Protein AF-X1T3P1-F1 (afdb_monomer)

Secondary structure (DSSP, 8-state):
-PPP---EEEEEEBTT----HHHHHHHHHHHHTT-EEEE--SSB-HHHHHHHHHHTT-SEEEEE--SS-HHHHHHHHHHHHHHTT-TTSEEEEESS--GGGHHHHHHHT--EEE-TT---S--HHHHHHHHHHHTT-SEEEEEE-SGGGHHHHHHHHHHHSSSS-EEEEEEEE-TT--HHHHHHSSEEEEHHHHHHHHHHHHHHHS--

Mean predicted aligned error: 12.63 Å

Structure (mmCIF, N/CA/C/O backbone):
data_AF-X1T3P1-F1
#
_entry.id   AF-X1T3P1-F1
#
loop_
_atom_site.group_PDB
_atom_site.id
_atom_site.type_symbol
_atom_site.label_atom_id
_atom_site.label_alt_id
_atom_site.label_comp_id
_atom_site.label_asym_id
_atom_site.label_entity_id
_atom_site.label_seq_id
_atom_site.pdbx_PDB_ins_code
_atom_site.Cartn_x
_atom_site.Cartn_y
_atom_site.Cartn_z
_atom_site.occupancy
_atom_site.B_iso_or_equiv
_atom_site.auth_seq_id
_atom_site.auth_comp_id
_atom_site.auth_asym_id
_atom_site.auth_atom_id
_atom_site.pdbx_PDB_model_num
ATOM 1 N N . MET A 1 1 ? -34.695 -13.218 -0.234 1.00 42.50 1 MET A N 1
ATOM 2 C CA . MET A 1 1 ? -33.263 -13.156 0.121 1.00 42.50 1 MET A CA 1
ATOM 3 C C . MET A 1 1 ? -32.982 -11.726 0.531 1.00 42.50 1 MET A C 1
ATOM 5 O O . MET A 1 1 ? -33.259 -10.837 -0.264 1.00 42.50 1 MET A O 1
ATOM 9 N N . SER A 1 2 ? -32.572 -11.484 1.775 1.00 45.50 2 SER A N 1
ATOM 10 C CA . SER A 1 2 ? -32.040 -10.174 2.166 1.00 45.50 2 SER A CA 1
ATOM 11 C C . SER A 1 2 ? -30.789 -9.893 1.327 1.00 45.50 2 SER A C 1
ATOM 13 O O . SER A 1 2 ? -30.040 -10.843 1.084 1.00 45.50 2 SER A O 1
ATOM 15 N N . PRO A 1 3 ? -30.562 -8.659 0.849 1.00 53.03 3 PRO A N 1
ATOM 16 C CA . PRO A 1 3 ? -29.314 -8.329 0.173 1.00 53.03 3 PRO A CA 1
ATOM 17 C C . PRO A 1 3 ? -28.143 -8.686 1.097 1.00 53.03 3 PRO A C 1
ATOM 19 O O . PRO A 1 3 ? -28.172 -8.382 2.289 1.00 53.03 3 PRO A O 1
ATOM 22 N N . GLU A 1 4 ? -27.165 -9.410 0.562 1.00 68.62 4 GLU A N 1
ATOM 23 C CA . GLU A 1 4 ? -25.935 -9.770 1.266 1.00 68.62 4 GLU A CA 1
ATOM 24 C C . GLU A 1 4 ? -25.253 -8.469 1.723 1.00 68.62 4 GLU A C 1
ATOM 26 O O . GLU A 1 4 ? -24.993 -7.595 0.891 1.00 68.62 4 GLU A O 1
ATOM 31 N N . LYS A 1 5 ? -25.039 -8.284 3.038 1.00 76.19 5 LYS A N 1
ATOM 32 C CA . LYS A 1 5 ? -24.384 -7.074 3.565 1.00 76.19 5 LYS A CA 1
ATOM 33 C C . LYS A 1 5 ? -22.958 -7.044 3.013 1.00 76.19 5 LYS A C 1
ATOM 35 O O . LYS A 1 5 ? -22.133 -7.870 3.397 1.00 76.19 5 LYS A O 1
ATOM 40 N N . ARG A 1 6 ? -22.676 -6.107 2.108 1.00 84.81 6 ARG A N 1
ATOM 41 C CA . ARG A 1 6 ? -21.314 -5.851 1.632 1.00 84.81 6 ARG A CA 1
ATOM 42 C C . ARG A 1 6 ? -20.536 -5.167 2.743 1.00 84.81 6 ARG A C 1
ATOM 44 O O . ARG A 1 6 ? -21.049 -4.242 3.367 1.00 84.81 6 ARG A O 1
ATOM 51 N N . LEU A 1 7 ? -19.318 -5.640 2.986 1.00 91.38 7 LEU A N 1
ATOM 52 C CA . LEU A 1 7 ? -18.424 -5.007 3.946 1.00 91.38 7 LEU A CA 1
ATOM 53 C C . LEU A 1 7 ? -18.042 -3.614 3.443 1.00 91.38 7 LEU A C 1
ATOM 55 O O . LEU A 1 7 ? -17.703 -3.445 2.264 1.00 91.38 7 LEU A O 1
ATOM 59 N N . ARG A 1 8 ? -18.083 -2.632 4.341 1.00 96.06 8 ARG A N 1
ATOM 60 C CA . ARG A 1 8 ? -17.745 -1.243 4.048 1.00 96.06 8 ARG A CA 1
ATOM 61 C C . ARG A 1 8 ? -16.406 -0.873 4.671 1.00 96.06 8 ARG A C 1
ATOM 63 O O . ARG A 1 8 ? -16.166 -1.089 5.857 1.00 96.06 8 ARG A O 1
ATOM 70 N N . VAL A 1 9 ? -15.527 -0.320 3.846 1.00 96.62 9 VAL A N 1
ATOM 71 C CA . VAL A 1 9 ? -14.136 -0.022 4.181 1.00 96.62 9 VAL A CA 1
ATOM 72 C C . VAL A 1 9 ? -13.873 1.462 3.990 1.00 96.62 9 VAL A C 1
ATOM 74 O O . VAL A 1 9 ? -14.067 2.001 2.901 1.00 96.62 9 VAL A O 1
ATOM 77 N N . LEU A 1 10 ? -13.367 2.119 5.028 1.00 98.19 10 LEU A N 1
ATOM 78 C CA . LEU A 1 10 ? -12.866 3.483 4.950 1.00 98.19 10 LEU A CA 1
ATOM 79 C C . LEU A 1 10 ? -11.345 3.472 4.836 1.00 98.19 10 LEU A C 1
ATOM 81 O O . LEU A 1 10 ? -10.665 2.938 5.705 1.00 98.19 10 LEU A O 1
ATOM 85 N N . ILE A 1 11 ? -10.794 4.096 3.799 1.00 97.25 11 ILE A N 1
ATOM 86 C CA . ILE A 1 11 ? -9.351 4.301 3.650 1.00 97.25 11 ILE A CA 1
ATOM 87 C C . ILE A 1 11 ? -9.047 5.781 3.858 1.00 97.25 11 ILE A C 1
ATOM 89 O O . ILE A 1 11 ? -9.525 6.631 3.101 1.00 97.25 11 ILE A O 1
ATOM 93 N N . ALA A 1 12 ? -8.232 6.081 4.868 1.00 95.44 12 ALA A N 1
ATOM 94 C CA . ALA A 1 12 ? -7.884 7.439 5.249 1.00 95.44 12 ALA A CA 1
ATOM 95 C C . ALA A 1 12 ? -6.387 7.686 5.290 1.00 95.44 12 ALA A C 1
ATOM 97 O O . ALA A 1 12 ? -5.589 6.828 5.676 1.00 95.44 12 ALA A O 1
ATOM 98 N N . LYS A 1 13 ? -6.022 8.920 4.951 1.00 92.44 13 LYS A N 1
ATOM 99 C CA . LYS A 1 13 ? -4.659 9.407 5.066 1.00 92.44 13 LYS A CA 1
ATOM 100 C C . LYS A 1 13 ? -4.591 10.584 6.031 1.00 92.44 13 LYS A C 1
ATOM 102 O O . LYS A 1 13 ? -5.227 11.616 5.817 1.00 92.44 13 LYS A O 1
ATOM 107 N N . LEU A 1 14 ? -3.856 10.375 7.119 1.00 91.56 14 LEU A N 1
ATOM 108 C CA . LEU A 1 14 ? -3.881 11.248 8.288 1.00 91.56 14 LEU A CA 1
ATOM 109 C C . LEU A 1 14 ? -2.780 12.313 8.241 1.00 91.56 14 LEU A C 1
ATOM 111 O O . LEU A 1 14 ? -1.662 12.062 7.789 1.00 91.56 14 LEU A O 1
ATOM 115 N N . GLY A 1 15 ? -3.085 13.484 8.801 1.00 89.00 15 GLY A N 1
ATOM 116 C CA . GLY A 1 15 ? -2.132 14.581 8.969 1.00 89.00 15 GLY A CA 1
ATOM 117 C C . GLY A 1 15 ? -1.671 15.188 7.641 1.00 89.00 15 GLY A C 1
ATOM 118 O O . GLY A 1 15 ? -2.289 14.983 6.608 1.00 89.00 15 GLY A O 1
ATOM 119 N N . LEU A 1 16 ? -0.563 15.930 7.644 1.00 85.44 16 LEU A N 1
ATOM 120 C CA . LEU A 1 16 ? -0.062 16.672 6.469 1.00 85.44 16 LEU A CA 1
ATOM 121 C C . LEU A 1 16 ? 0.571 15.789 5.374 1.00 85.44 16 LEU A C 1
ATOM 123 O O . LEU A 1 16 ? 1.349 16.266 4.552 1.00 85.44 16 LEU A O 1
ATOM 127 N N . ASP A 1 17 ? 0.288 14.489 5.380 1.00 78.56 17 ASP A N 1
ATOM 128 C CA . ASP A 1 17 ? 0.877 13.545 4.445 1.00 78.56 17 ASP A CA 1
ATOM 129 C C . ASP A 1 17 ? 0.105 13.507 3.115 1.00 78.56 17 ASP A C 1
ATOM 131 O O . ASP A 1 17 ? -0.999 12.962 3.022 1.00 78.56 17 ASP A O 1
ATOM 135 N N . GLY A 1 18 ? 0.728 14.054 2.069 1.00 82.31 18 GLY A N 1
ATOM 136 C CA . GLY A 1 18 ? 0.200 14.078 0.704 1.00 82.31 18 GLY A CA 1
ATOM 137 C C . GLY A 1 18 ? 0.449 12.809 -0.124 1.00 82.31 18 GLY A C 1
ATOM 138 O O . GLY A 1 18 ? -0.010 12.741 -1.261 1.00 82.31 18 GLY A O 1
ATOM 139 N N . HIS A 1 19 ? 1.160 11.796 0.392 1.00 85.31 19 HIS A N 1
ATOM 140 C CA . HIS A 1 19 ? 1.528 10.586 -0.369 1.00 85.31 19 HIS A CA 1
ATOM 141 C C . HIS A 1 19 ? 0.363 9.598 -0.530 1.00 85.31 19 HIS A C 1
ATOM 143 O O . HIS A 1 19 ? 0.280 8.568 0.145 1.00 85.31 19 HIS A O 1
ATOM 149 N N . ASP A 1 20 ? -0.575 9.907 -1.411 1.00 87.75 20 ASP A N 1
ATOM 150 C CA . ASP A 1 20 ? -1.849 9.198 -1.525 1.00 87.75 20 ASP A CA 1
ATOM 151 C C . ASP A 1 20 ? -1.835 7.957 -2.428 1.00 87.75 20 ASP A C 1
ATOM 153 O O . ASP A 1 20 ? -2.770 7.157 -2.369 1.00 87.75 20 ASP A O 1
ATOM 157 N N . ARG A 1 21 ? -0.783 7.761 -3.236 1.00 85.94 21 ARG A N 1
ATOM 158 C CA . ARG A 1 21 ? -0.715 6.691 -4.247 1.00 85.94 21 ARG A CA 1
ATOM 159 C C . ARG A 1 21 ? -1.065 5.316 -3.670 1.00 85.94 21 ARG A C 1
ATOM 161 O O . ARG A 1 21 ? -1.939 4.643 -4.210 1.00 85.94 21 ARG A O 1
ATOM 168 N N . GLY A 1 22 ? -0.421 4.919 -2.570 1.00 84.38 22 GLY A N 1
ATOM 169 C CA . GLY A 1 22 ? -0.678 3.628 -1.924 1.00 84.38 22 GLY A CA 1
ATOM 170 C C . GLY A 1 22 ? -2.126 3.505 -1.446 1.00 84.38 22 GLY A C 1
ATOM 171 O O . GLY A 1 22 ? -2.819 2.562 -1.811 1.00 84.38 22 GLY A O 1
ATOM 172 N N . ALA A 1 23 ? -2.625 4.512 -0.724 1.00 89.50 23 ALA A N 1
ATOM 173 C CA . ALA A 1 23 ? -4.002 4.536 -0.229 1.00 89.50 23 ALA A CA 1
ATOM 174 C C . ALA A 1 23 ? -5.040 4.441 -1.366 1.00 89.50 23 ALA A C 1
ATOM 176 O O . ALA A 1 23 ? -6.029 3.721 -1.240 1.00 89.50 23 ALA A O 1
ATOM 177 N N . ARG A 1 24 ? -4.794 5.099 -2.507 1.00 89.88 24 ARG A N 1
ATOM 178 C CA . ARG A 1 24 ? -5.664 5.029 -3.693 1.00 89.88 24 ARG A CA 1
ATOM 179 C C . ARG A 1 24 ? -5.664 3.656 -4.355 1.00 89.88 24 ARG A C 1
ATOM 181 O O . ARG A 1 24 ? -6.725 3.204 -4.782 1.00 89.88 24 ARG A O 1
ATOM 188 N N . ILE A 1 25 ? -4.508 2.996 -4.438 1.00 88.25 25 ILE A N 1
ATOM 189 C CA . ILE A 1 25 ? -4.402 1.629 -4.972 1.00 88.25 25 ILE A CA 1
ATOM 190 C C . ILE A 1 25 ? -5.178 0.658 -4.080 1.00 88.25 25 ILE A C 1
ATOM 192 O O . ILE A 1 25 ? -5.982 -0.119 -4.590 1.00 88.25 25 ILE A O 1
ATOM 196 N N . ILE A 1 26 ? -5.020 0.754 -2.758 1.00 86.69 26 ILE A N 1
ATOM 197 C CA . ILE A 1 26 ? -5.762 -0.076 -1.798 1.00 86.69 26 ILE A CA 1
ATOM 198 C C . ILE A 1 26 ? -7.270 0.166 -1.907 1.00 86.69 26 ILE A C 1
ATOM 200 O O . ILE A 1 26 ? -8.039 -0.783 -2.034 1.00 86.69 26 ILE A O 1
ATOM 204 N N . ALA A 1 27 ? -7.705 1.429 -1.935 1.00 90.62 27 ALA A N 1
ATOM 205 C CA . ALA A 1 27 ? -9.119 1.775 -2.076 1.00 90.62 27 ALA A CA 1
ATOM 206 C C . ALA A 1 27 ? -9.724 1.255 -3.393 1.00 90.62 27 ALA A C 1
ATOM 208 O O . ALA A 1 27 ? -10.875 0.823 -3.432 1.00 90.62 27 ALA A O 1
ATOM 209 N N . ARG A 1 28 ? -8.960 1.283 -4.491 1.00 88.06 28 ARG A N 1
ATOM 210 C CA . ARG A 1 28 ? -9.377 0.671 -5.757 1.00 88.06 28 ARG A CA 1
ATOM 211 C C . ARG A 1 28 ? -9.456 -0.852 -5.645 1.00 88.06 28 ARG A C 1
ATOM 213 O O . ARG A 1 28 ? -10.465 -1.413 -6.041 1.00 88.06 28 ARG A O 1
ATOM 220 N N . SER A 1 29 ? -8.460 -1.486 -5.036 1.00 82.38 29 SER A N 1
ATOM 221 C CA . SER A 1 29 ? -8.401 -2.946 -4.886 1.00 82.38 29 SER A CA 1
ATOM 222 C C . SER A 1 29 ? -9.580 -3.489 -4.070 1.00 82.38 29 SER A C 1
ATOM 224 O O . SER A 1 29 ? -10.228 -4.439 -4.493 1.00 82.38 29 SER A O 1
ATOM 226 N N . TYR A 1 30 ? -9.940 -2.840 -2.954 1.00 83.19 30 TYR A N 1
ATOM 227 C CA . TYR A 1 30 ? -11.140 -3.206 -2.185 1.00 83.19 30 TYR A CA 1
ATOM 228 C C . TYR A 1 30 ? -12.426 -3.070 -3.009 1.00 83.19 30 TYR A C 1
ATOM 230 O O . TYR A 1 30 ? -13.303 -3.926 -2.946 1.00 83.19 30 TYR A O 1
ATOM 238 N N . ARG A 1 31 ? -12.543 -2.015 -3.819 1.00 86.25 31 ARG A N 1
ATOM 239 C CA . ARG A 1 31 ? -13.713 -1.810 -4.682 1.00 86.25 31 ARG A CA 1
ATOM 240 C C . ARG A 1 31 ? -13.820 -2.893 -5.752 1.00 86.25 31 ARG A C 1
ATOM 242 O O . ARG A 1 31 ? -14.907 -3.419 -5.968 1.00 86.25 31 ARG A O 1
ATOM 249 N N . ASP A 1 32 ? -12.702 -3.223 -6.391 1.00 81.44 32 ASP A N 1
ATOM 250 C CA . ASP A 1 32 ? -12.631 -4.253 -7.429 1.00 81.44 32 ASP A CA 1
ATOM 251 C C . ASP A 1 32 ? -12.938 -5.645 -6.834 1.00 81.44 32 ASP A C 1
ATOM 253 O O . ASP A 1 32 ? -13.572 -6.470 -7.486 1.00 81.44 32 ASP A O 1
ATOM 257 N N . ALA A 1 33 ? -12.619 -5.861 -5.551 1.00 74.75 33 ALA A N 1
ATOM 258 C CA . ALA A 1 33 ? -13.009 -7.040 -4.772 1.00 74.75 33 ALA A CA 1
ATOM 259 C C . ALA A 1 33 ? -14.474 -7.028 -4.267 1.00 74.75 33 ALA A C 1
ATOM 261 O O . ALA A 1 33 ? -14.892 -7.951 -3.569 1.00 74.75 33 ALA A O 1
ATOM 262 N N . GLY A 1 34 ? -15.271 -6.007 -4.604 1.00 80.50 34 GLY A N 1
ATOM 263 C CA . GLY A 1 34 ? -16.708 -5.949 -4.307 1.00 80.50 34 GLY A CA 1
ATOM 264 C C . GLY A 1 34 ? -17.096 -5.299 -2.973 1.00 80.50 34 GLY A C 1
ATOM 265 O O . GLY A 1 34 ? -18.274 -5.340 -2.607 1.00 80.50 34 GLY A O 1
ATOM 266 N N . PHE A 1 35 ? -16.151 -4.681 -2.260 1.00 87.12 35 PHE A N 1
ATOM 267 C CA . PHE A 1 35 ? -16.424 -3.927 -1.033 1.00 87.12 35 PHE A CA 1
ATOM 268 C C . PHE A 1 35 ? -17.036 -2.557 -1.346 1.00 87.12 35 PHE A C 1
ATOM 270 O O . PHE A 1 35 ? -16.792 -1.961 -2.400 1.00 87.12 35 PHE A O 1
ATOM 277 N N . GLU A 1 36 ? -17.787 -2.011 -0.394 1.00 94.56 36 GLU A N 1
ATOM 278 C CA . GLU A 1 36 ? -18.164 -0.598 -0.419 1.00 94.56 36 GLU A CA 1
ATOM 279 C C . GLU A 1 36 ? -17.011 0.230 0.146 1.00 94.56 36 GLU A C 1
ATOM 281 O O . GLU A 1 36 ? -16.559 -0.016 1.260 1.00 94.56 36 GLU A O 1
ATOM 286 N N . VAL A 1 37 ? -16.494 1.193 -0.619 1.00 94.94 37 VAL A N 1
ATOM 287 C CA . VAL A 1 37 ? -15.259 1.897 -0.247 1.00 94.94 37 VAL A CA 1
ATOM 288 C C . VAL A 1 37 ? -15.492 3.390 -0.090 1.00 94.94 37 VAL A C 1
ATOM 290 O O . VAL A 1 37 ? -15.905 4.063 -1.035 1.00 94.94 37 VAL A O 1
ATOM 293 N N . VAL A 1 38 ? -15.125 3.914 1.077 1.00 97.19 38 VAL A N 1
ATOM 294 C CA . VAL A 1 38 ? -15.062 5.346 1.378 1.00 97.19 38 VAL A CA 1
ATOM 295 C C . VAL A 1 38 ? -13.596 5.767 1.395 1.00 97.19 38 VAL A C 1
ATOM 297 O O . VAL A 1 38 ? -12.826 5.360 2.260 1.00 97.19 38 VAL A O 1
ATOM 300 N N . TYR A 1 39 ? -13.185 6.587 0.43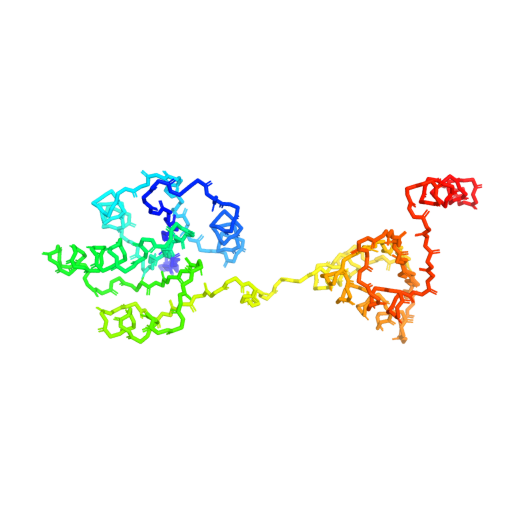2 1.00 96.19 39 TYR A N 1
ATOM 301 C CA . TYR A 1 39 ? -11.842 7.165 0.412 1.00 96.19 39 TYR A CA 1
ATOM 302 C C . TYR A 1 39 ? -11.909 8.638 0.813 1.00 96.19 39 TYR A C 1
ATOM 304 O O . TYR A 1 39 ? -12.541 9.435 0.122 1.00 96.19 39 TYR A O 1
ATOM 312 N N . THR A 1 40 ? -11.261 9.002 1.920 1.00 92.81 40 THR A N 1
ATOM 313 C CA . THR A 1 40 ? -11.391 10.347 2.511 1.00 92.81 40 THR A CA 1
ATOM 314 C C . THR A 1 40 ? -10.446 11.389 1.907 1.00 92.81 40 THR A C 1
ATOM 316 O O . THR A 1 40 ? -10.556 12.572 2.218 1.00 92.81 40 THR A O 1
ATOM 319 N N . GLY A 1 41 ? -9.530 10.981 1.023 1.00 90.38 41 GLY A N 1
ATOM 320 C CA . GLY A 1 41 ? -8.500 11.864 0.476 1.00 90.38 41 GLY A CA 1
ATOM 321 C C . GLY A 1 41 ? -7.303 12.043 1.416 1.00 90.38 41 GLY A C 1
ATOM 322 O O . GLY A 1 41 ? -7.023 11.200 2.269 1.00 90.38 41 GLY A O 1
ATOM 323 N N . VAL A 1 42 ? -6.560 13.133 1.214 1.00 90.69 42 VAL A N 1
ATOM 324 C CA . VAL A 1 42 ? -5.382 13.511 2.016 1.00 90.69 42 VAL A CA 1
ATOM 32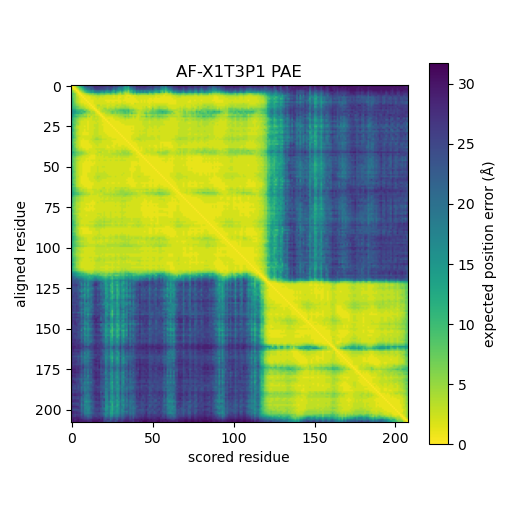5 C C . VAL A 1 42 ? -5.746 14.531 3.092 1.00 90.69 42 VAL A C 1
ATOM 327 O O . VAL A 1 42 ? -6.827 15.118 3.057 1.00 90.69 42 VAL A O 1
ATOM 330 N N . HIS A 1 43 ? -4.821 14.781 4.020 1.00 90.50 43 HIS A N 1
ATOM 331 C CA . HIS A 1 43 ? -4.925 15.864 5.004 1.00 90.50 43 HIS A CA 1
ATOM 332 C C . HIS A 1 43 ? -6.094 15.742 5.981 1.00 90.50 43 HIS A C 1
ATOM 334 O O . HIS A 1 43 ? -6.632 16.751 6.433 1.00 90.50 43 HIS A O 1
ATOM 340 N N . GLN A 1 44 ? -6.470 14.510 6.325 1.00 93.75 44 GLN A N 1
ATOM 341 C CA . GLN A 1 44 ? -7.551 14.271 7.271 1.00 93.75 44 GLN A CA 1
ATOM 342 C C . GLN A 1 44 ? -7.043 14.325 8.711 1.00 93.75 44 GLN A C 1
ATOM 344 O O . GLN A 1 44 ? -5.984 13.774 9.037 1.00 93.75 44 GLN A O 1
ATOM 349 N N . THR A 1 45 ? -7.808 14.964 9.590 1.00 96.00 45 THR A N 1
ATOM 350 C CA . THR A 1 45 ? -7.580 14.876 11.034 1.00 96.00 45 THR A CA 1
ATOM 351 C C . THR A 1 45 ? -8.194 13.587 11.594 1.00 96.00 45 THR A C 1
ATOM 353 O O . THR A 1 45 ? -9.117 13.031 10.984 1.00 96.00 45 THR A O 1
ATOM 356 N N . PRO A 1 46 ? -7.730 13.098 12.759 1.00 97.31 46 PRO A N 1
ATOM 357 C CA . PRO A 1 46 ? -8.372 11.975 13.438 1.00 97.31 46 PRO A CA 1
ATOM 358 C C . PRO A 1 46 ? -9.886 12.164 13.609 1.00 97.31 46 PRO A C 1
ATOM 360 O O . PRO A 1 46 ? -10.652 11.249 13.319 1.00 97.31 46 PRO A O 1
ATOM 363 N N . GLU A 1 47 ? -10.337 13.367 13.971 1.00 97.62 47 GLU A N 1
ATOM 364 C CA . GLU A 1 47 ? -11.755 13.677 14.191 1.00 97.62 47 GLU A CA 1
ATOM 365 C C . GLU A 1 47 ? -12.585 13.495 12.920 1.00 97.62 47 GLU A C 1
ATOM 367 O O . GLU A 1 47 ? -13.696 12.962 12.982 1.00 97.62 47 GLU A O 1
ATOM 372 N N . GLN A 1 48 ? -12.053 13.927 11.772 1.00 97.50 48 GLN A N 1
ATOM 373 C CA . GLN A 1 48 ? -12.713 13.787 10.474 1.00 97.50 48 GLN A CA 1
ATOM 374 C C . GLN A 1 48 ? -12.833 12.314 10.081 1.00 97.50 48 GLN A C 1
ATOM 376 O O . GLN A 1 48 ? -13.912 11.874 9.688 1.00 97.50 48 GLN A O 1
ATOM 381 N N . VAL A 1 49 ? -11.755 11.540 10.252 1.00 97.44 49 VAL A N 1
ATOM 382 C CA . VAL A 1 49 ? -11.749 10.098 9.962 1.00 97.44 49 VAL A CA 1
ATOM 383 C C . VAL A 1 49 ? -12.746 9.358 10.847 1.00 97.44 49 VAL A C 1
ATOM 385 O O . VAL A 1 49 ? -13.538 8.571 10.339 1.00 97.44 49 VAL A O 1
ATOM 388 N N . VAL A 1 50 ? -12.762 9.643 12.151 1.00 98.31 50 VAL A N 1
ATOM 389 C CA . VAL A 1 50 ? -13.707 9.026 13.090 1.00 98.31 50 VAL A CA 1
ATOM 390 C C . VAL A 1 50 ? -15.148 9.421 12.780 1.00 98.31 50 VAL A C 1
ATOM 392 O O . VAL A 1 50 ? -16.036 8.573 12.818 1.00 98.31 50 VAL A O 1
ATOM 395 N N . SER A 1 51 ? -15.400 10.692 12.459 1.00 97.94 51 SER A N 1
ATOM 396 C CA . SER A 1 51 ? -16.740 11.146 12.080 1.00 97.94 51 SER A CA 1
ATOM 397 C C . SER A 1 51 ? -17.238 10.427 10.830 1.00 97.94 51 SER A C 1
ATOM 399 O O . SER A 1 51 ? -18.368 9.948 10.829 1.00 97.94 51 SER A O 1
ATOM 401 N N . ALA A 1 52 ? -16.398 10.316 9.799 1.00 97.88 52 ALA A N 1
ATOM 402 C CA . ALA A 1 52 ? -16.736 9.611 8.570 1.00 97.88 52 ALA A CA 1
ATOM 403 C C . ALA A 1 52 ? -16.950 8.111 8.819 1.00 97.88 52 ALA A C 1
ATOM 405 O O . ALA A 1 52 ? -17.945 7.567 8.365 1.00 97.88 52 ALA A O 1
ATOM 406 N N . ALA A 1 53 ? -16.083 7.456 9.598 1.00 98.00 53 ALA A N 1
ATOM 407 C CA . ALA A 1 53 ? -16.209 6.029 9.903 1.00 98.00 53 ALA A CA 1
ATOM 408 C C . ALA A 1 53 ? -17.550 5.685 10.572 1.00 98.00 53 ALA A C 1
ATOM 410 O O . ALA A 1 53 ? -18.181 4.696 10.213 1.00 98.00 53 ALA A O 1
ATOM 411 N N . ILE A 1 54 ? -18.001 6.525 11.509 1.00 97.75 54 ILE A N 1
ATOM 412 C CA . ILE A 1 54 ? -19.272 6.334 12.218 1.00 97.75 54 ILE A CA 1
ATOM 413 C C . ILE A 1 54 ? -20.466 6.678 11.323 1.00 97.75 54 ILE A C 1
ATOM 415 O O . ILE A 1 54 ? -21.439 5.934 11.291 1.00 97.75 54 ILE A O 1
ATOM 419 N N . GLN A 1 55 ? -20.418 7.808 10.608 1.00 97.31 55 GLN A N 1
ATOM 420 C CA . GLN A 1 55 ? -21.518 8.236 9.731 1.00 97.31 55 GLN A CA 1
ATOM 421 C C . GLN A 1 55 ? -21.764 7.245 8.598 1.00 97.31 55 GLN A C 1
ATOM 423 O O . GLN A 1 55 ? -22.910 6.978 8.246 1.00 97.31 55 GLN A O 1
ATOM 428 N N . GLU A 1 56 ? -20.682 6.699 8.057 1.00 96.94 56 GLU A N 1
ATOM 429 C CA . GLU A 1 56 ? -20.719 5.711 6.995 1.00 96.94 56 GLU A CA 1
ATOM 430 C C . GLU A 1 56 ? -20.893 4.288 7.537 1.00 96.94 56 GLU A C 1
ATOM 432 O O . GLU A 1 56 ? -20.924 3.378 6.727 1.00 96.94 56 GLU A O 1
ATOM 437 N N . ASP A 1 57 ? -21.023 4.056 8.850 1.00 95.88 57 ASP A N 1
ATOM 438 C CA . ASP A 1 57 ? -21.220 2.720 9.452 1.00 95.88 57 ASP A CA 1
ATOM 439 C C . ASP A 1 57 ? -20.246 1.662 8.889 1.00 95.88 57 ASP A C 1
ATOM 441 O O . ASP A 1 57 ? -20.645 0.635 8.333 1.00 95.88 57 ASP A O 1
ATOM 445 N N . VAL A 1 58 ? -18.945 1.976 8.914 1.00 96.69 58 VAL A N 1
ATOM 446 C CA . VAL A 1 58 ? -17.926 1.132 8.270 1.00 96.69 58 VAL A CA 1
ATOM 447 C C . VAL A 1 58 ? -17.518 -0.042 9.149 1.00 96.69 58 VAL A C 1
ATOM 449 O O . VAL A 1 58 ? -17.358 0.092 10.358 1.00 96.69 58 VAL A O 1
ATOM 452 N N . ASP A 1 59 ? -17.257 -1.190 8.529 1.00 95.25 59 ASP A N 1
ATOM 453 C CA . ASP A 1 59 ? -16.778 -2.379 9.237 1.00 95.25 59 ASP A CA 1
ATOM 454 C C . ASP A 1 59 ? -15.250 -2.315 9.475 1.00 95.25 59 ASP A C 1
ATOM 456 O O . ASP A 1 59 ? -14.724 -2.930 10.411 1.00 95.25 59 ASP A O 1
ATOM 460 N N . LEU A 1 60 ? -14.520 -1.568 8.631 1.00 96.75 60 LEU A N 1
ATOM 461 C CA . LEU A 1 60 ? -13.062 -1.435 8.697 1.00 96.75 60 LEU A CA 1
ATOM 462 C C . LEU A 1 60 ? -12.568 -0.022 8.355 1.00 96.75 60 LEU A C 1
ATOM 464 O O . LEU A 1 60 ? -13.014 0.592 7.388 1.00 96.75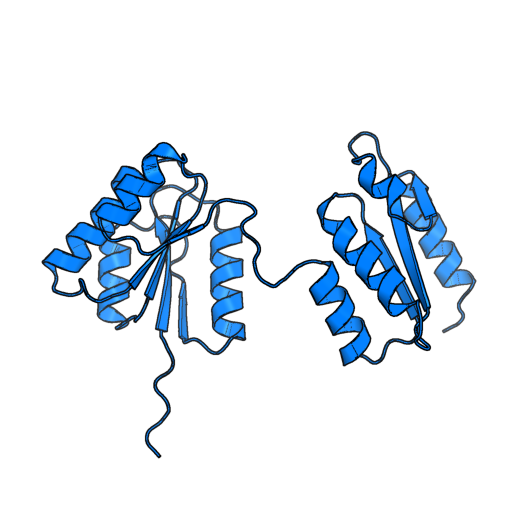 60 LEU A O 1
ATOM 468 N N . VAL A 1 61 ? -11.562 0.448 9.096 1.00 98.00 61 VAL A N 1
ATOM 469 C CA . VAL A 1 61 ? -10.794 1.671 8.827 1.00 98.00 61 VAL A CA 1
ATOM 470 C C . VAL A 1 61 ? -9.333 1.315 8.537 1.00 98.00 61 VAL A C 1
ATOM 472 O O . VAL A 1 61 ? -8.624 0.783 9.389 1.00 98.00 61 VAL A O 1
ATOM 475 N N . GLY A 1 62 ? -8.862 1.635 7.334 1.00 97.06 62 GLY A N 1
ATOM 476 C CA . GLY A 1 62 ? -7.460 1.572 6.940 1.00 97.06 62 GLY A CA 1
ATOM 477 C C . GLY A 1 62 ? -6.792 2.938 7.049 1.00 97.06 62 GLY A C 1
ATOM 478 O O . GLY A 1 62 ? -7.144 3.866 6.320 1.00 97.06 62 GLY A O 1
ATOM 479 N N . LEU A 1 63 ? -5.811 3.059 7.940 1.00 96.88 63 LEU A N 1
ATOM 480 C CA . LEU A 1 63 ? -5.066 4.291 8.186 1.00 96.88 63 LEU A CA 1
ATOM 481 C C . LEU A 1 63 ? -3.721 4.277 7.458 1.00 96.88 63 LEU A C 1
ATOM 483 O O . LEU A 1 63 ? -2.945 3.333 7.580 1.00 96.88 63 LEU A O 1
ATOM 487 N N . SER A 1 64 ? -3.410 5.354 6.741 1.00 93.88 64 SER A N 1
ATOM 488 C CA . SER A 1 64 ? -2.129 5.546 6.059 1.00 93.88 64 SER A CA 1
ATOM 489 C C . SER A 1 64 ? -1.366 6.741 6.629 1.00 93.88 64 SER A C 1
ATOM 491 O O . SER A 1 64 ? -1.926 7.835 6.735 1.00 93.88 64 SER A O 1
ATOM 493 N N . CYS A 1 65 ? -0.081 6.546 6.948 1.00 92.31 65 CYS A N 1
ATOM 494 C CA . CYS A 1 65 ? 0.834 7.606 7.382 1.00 92.31 65 CYS A CA 1
ATOM 495 C C . CYS A 1 65 ? 2.288 7.302 6.971 1.00 92.31 65 CYS A C 1
ATOM 497 O O . CYS A 1 65 ? 2.861 6.295 7.373 1.00 92.31 65 CYS A O 1
ATOM 499 N N . LEU A 1 66 ? 2.895 8.181 6.175 1.00 89.75 66 LEU A N 1
ATOM 500 C CA . LEU A 1 66 ? 4.303 8.150 5.760 1.00 89.75 66 LEU A CA 1
ATOM 501 C C . LEU A 1 66 ? 5.113 9.310 6.368 1.00 89.75 66 LEU A C 1
ATOM 503 O O . LEU A 1 66 ? 6.314 9.399 6.140 1.00 89.75 66 LEU A O 1
ATOM 507 N N . SER A 1 67 ? 4.485 10.194 7.150 1.00 88.38 67 SER A N 1
ATOM 508 C CA . SER A 1 67 ? 5.137 11.359 7.770 1.00 88.38 67 SER A CA 1
ATOM 509 C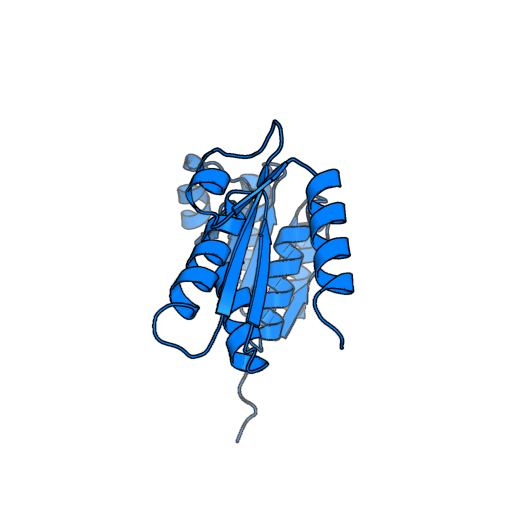 C . SER A 1 67 ? 5.820 11.060 9.112 1.00 88.38 67 SER A C 1
ATOM 511 O O . SER A 1 67 ? 6.355 11.972 9.738 1.00 88.38 67 SER A O 1
ATOM 513 N N . GLY A 1 68 ? 5.773 9.810 9.587 1.00 90.38 68 GLY A N 1
ATOM 514 C CA . GLY A 1 68 ? 6.308 9.402 10.894 1.00 90.38 68 GLY A CA 1
ATOM 515 C C . GLY A 1 68 ? 5.435 9.794 12.094 1.00 90.38 68 GLY A C 1
ATOM 516 O O . GLY A 1 68 ? 5.803 9.546 13.238 1.00 90.38 68 GLY A O 1
ATOM 517 N N . ALA A 1 69 ? 4.261 10.387 11.861 1.00 94.06 69 ALA A N 1
ATOM 518 C CA . ALA A 1 69 ? 3.329 10.795 12.914 1.00 94.06 69 ALA A CA 1
ATOM 519 C C . ALA A 1 69 ? 2.325 9.688 13.314 1.00 94.06 69 ALA A C 1
ATOM 521 O O . ALA A 1 69 ? 1.342 9.964 14.003 1.00 94.06 69 ALA A O 1
ATOM 522 N N . HIS A 1 70 ? 2.538 8.438 12.883 1.00 95.81 70 HIS A N 1
ATOM 523 C CA . HIS A 1 70 ? 1.629 7.298 13.091 1.00 95.81 70 HIS A CA 1
ATOM 524 C C . HIS A 1 70 ? 1.316 7.041 14.565 1.00 95.81 70 HIS A C 1
ATOM 526 O O . HIS A 1 70 ? 0.154 6.824 14.892 1.00 95.81 70 HIS A O 1
ATOM 532 N N . MET A 1 71 ? 2.306 7.134 15.459 1.00 97.12 71 MET A N 1
ATOM 533 C CA . MET A 1 71 ? 2.090 6.910 16.893 1.00 97.12 71 MET A CA 1
ATOM 534 C C . MET A 1 71 ? 1.101 7.902 17.497 1.00 97.12 71 MET A C 1
ATOM 536 O O . MET A 1 71 ? 0.298 7.525 18.336 1.00 97.12 71 MET A O 1
ATOM 540 N N . TYR A 1 72 ? 1.119 9.162 17.073 1.00 96.69 72 TYR A N 1
ATOM 541 C CA . TYR A 1 72 ? 0.132 10.125 17.548 1.00 96.69 72 TYR A CA 1
ATOM 542 C C . TYR A 1 72 ? -1.210 9.928 16.834 1.00 96.69 72 TYR A C 1
ATOM 544 O O . TYR A 1 72 ? -2.243 9.729 17.467 1.00 96.69 72 TYR A O 1
ATOM 552 N N . LEU A 1 73 ? -1.187 9.938 15.500 1.00 97.06 73 LEU A N 1
ATOM 553 C CA . LEU A 1 73 ? -2.396 10.001 14.683 1.00 97.06 73 LEU A CA 1
ATOM 554 C C . LEU A 1 73 ? -3.244 8.728 14.782 1.00 97.06 73 LEU A C 1
ATOM 556 O O . LEU A 1 73 ? -4.467 8.817 14.856 1.00 97.06 73 LEU A O 1
ATOM 560 N N . PHE A 1 74 ? -2.625 7.545 14.790 1.00 97.88 74 PHE A N 1
ATOM 561 C CA . PHE A 1 74 ? -3.376 6.292 14.835 1.00 97.88 74 PHE A CA 1
ATOM 562 C C . PHE A 1 74 ? -3.952 6.040 16.229 1.00 97.88 74 PHE A C 1
ATOM 564 O O . PHE A 1 74 ? -5.113 5.650 16.346 1.00 97.88 74 PHE A O 1
ATOM 571 N N . LEU A 1 75 ? -3.173 6.307 17.285 1.00 97.81 75 LEU A N 1
ATOM 572 C CA . LEU A 1 75 ? -3.651 6.178 18.664 1.00 97.81 75 LEU A CA 1
ATOM 573 C C . LEU A 1 75 ? -4.823 7.122 18.941 1.00 97.81 75 LEU A C 1
ATOM 575 O O . LEU A 1 75 ? -5.777 6.733 19.614 1.00 97.81 75 LEU A O 1
ATOM 579 N N . GLU A 1 76 ? -4.788 8.327 18.376 1.00 98.25 76 GLU A N 1
ATOM 580 C CA . GLU A 1 76 ? -5.868 9.294 18.521 1.00 98.25 76 GLU A CA 1
ATOM 581 C C . GLU A 1 76 ? -7.165 8.832 17.837 1.00 98.25 76 GLU A C 1
ATOM 583 O O . GLU A 1 76 ? -8.240 8.931 18.430 1.00 98.25 76 GLU A O 1
ATOM 588 N N . VAL A 1 77 ? -7.079 8.227 16.645 1.00 98.31 77 VAL A N 1
ATOM 589 C CA . VAL A 1 77 ? -8.241 7.603 15.983 1.00 98.31 77 VAL A CA 1
ATOM 590 C C . VAL A 1 77 ? -8.823 6.473 16.835 1.00 98.31 77 VAL A C 1
ATOM 592 O O . VAL A 1 77 ? -10.033 6.436 17.063 1.00 98.31 77 VAL A O 1
ATOM 595 N N . VAL A 1 78 ? -7.975 5.575 17.347 1.00 98.12 78 VAL A N 1
ATOM 596 C CA . VAL A 1 78 ? -8.402 4.460 18.209 1.00 98.12 78 VAL A CA 1
ATOM 597 C C . VAL A 1 78 ? -9.111 4.977 19.465 1.00 98.12 78 VAL A C 1
ATOM 599 O O . VAL A 1 78 ? -10.178 4.478 19.830 1.00 98.12 78 VAL A O 1
ATOM 602 N N . ARG A 1 79 ? -8.536 5.990 20.124 1.00 98.44 79 ARG A N 1
ATOM 603 C CA . ARG A 1 79 ? -9.101 6.621 21.323 1.00 98.44 79 ARG A CA 1
ATOM 604 C C . ARG A 1 79 ? -10.486 7.202 21.036 1.00 98.44 79 ARG A C 1
ATOM 606 O O . ARG A 1 79 ? -11.440 6.871 21.737 1.00 98.44 79 ARG A O 1
ATOM 613 N N . GLN A 1 80 ? -10.608 8.016 19.989 1.00 98.44 80 GLN A N 1
ATOM 614 C CA . GLN A 1 80 ? -11.862 8.686 19.641 1.00 98.44 80 GLN A CA 1
ATOM 615 C C . GLN A 1 80 ? -12.965 7.713 19.203 1.00 98.44 80 GLN A C 1
ATOM 617 O O . GLN A 1 80 ? -14.127 7.927 19.552 1.00 98.44 80 GLN A O 1
ATOM 622 N N . LEU A 1 81 ? -12.632 6.637 18.478 1.00 98.12 81 LEU A N 1
ATOM 623 C CA . LEU A 1 81 ? -13.605 5.595 18.125 1.00 98.12 81 LEU A CA 1
ATOM 624 C C . LEU A 1 81 ? -14.173 4.918 19.374 1.00 98.12 81 LEU A C 1
ATOM 626 O O . LEU A 1 81 ? -15.391 4.793 19.506 1.00 98.12 81 LEU A O 1
ATOM 630 N N . ARG A 1 82 ? -13.313 4.557 20.335 1.00 97.62 82 ARG A N 1
ATOM 631 C CA . ARG A 1 82 ? -13.745 3.964 21.611 1.00 97.62 82 ARG A CA 1
ATOM 632 C C . ARG A 1 82 ? -14.624 4.907 22.425 1.00 97.62 82 ARG A C 1
ATOM 634 O O . ARG A 1 82 ? -15.662 4.483 22.922 1.00 97.62 82 ARG A O 1
ATOM 641 N N . GLU A 1 83 ? -14.244 6.177 22.536 1.00 98.06 83 GLU A N 1
ATOM 642 C CA . GLU A 1 83 ? -15.019 7.181 23.280 1.00 98.06 83 GLU A CA 1
ATOM 643 C C . GLU A 1 83 ? -16.409 7.422 22.694 1.00 98.06 83 GLU A C 1
ATOM 645 O O . GLU A 1 83 ? -17.353 7.691 23.434 1.00 98.06 83 GLU A O 1
ATOM 650 N N . LYS A 1 84 ? -16.552 7.288 21.374 1.00 97.62 84 LYS A N 1
ATOM 651 C CA . LYS A 1 84 ? -17.836 7.417 20.677 1.00 97.62 84 LYS A CA 1
ATOM 652 C C . LYS A 1 84 ? -18.625 6.106 20.600 1.00 97.62 84 LYS A C 1
ATOM 654 O O . LYS A 1 84 ? -19.656 6.070 19.937 1.00 97.62 84 LYS A O 1
ATOM 659 N N . GLY A 1 85 ? -18.170 5.046 21.272 1.00 97.00 85 GLY A N 1
ATOM 660 C CA . GLY A 1 85 ? -18.851 3.750 21.304 1.00 97.00 85 GLY A CA 1
ATOM 661 C C . GLY A 1 85 ? -18.713 2.917 20.026 1.00 97.00 85 GLY A C 1
ATOM 662 O O . GLY A 1 85 ? -19.429 1.935 19.892 1.00 97.00 85 GLY A O 1
ATOM 663 N N . ALA A 1 86 ? -17.792 3.276 19.126 1.00 96.81 86 ALA A N 1
ATOM 664 C CA . ALA A 1 86 ? -17.514 2.599 17.854 1.00 96.81 86 ALA A CA 1
ATOM 665 C C . ALA A 1 86 ? -16.183 1.820 17.899 1.00 96.81 86 ALA A C 1
ATOM 667 O O . ALA A 1 86 ? -15.401 1.805 16.949 1.00 96.81 86 ALA A O 1
ATOM 668 N N . GLY A 1 87 ? -15.864 1.241 19.062 1.00 92.56 87 GLY A N 1
ATOM 669 C CA . GLY A 1 87 ? -14.619 0.495 19.284 1.00 92.56 87 GLY A CA 1
ATOM 670 C C . GLY A 1 87 ? -14.597 -0.903 18.653 1.00 92.56 87 GLY A C 1
ATOM 671 O O . GLY A 1 87 ? -13.581 -1.588 18.745 1.00 92.56 87 GLY A O 1
ATOM 672 N N . ASP A 1 88 ? -15.710 -1.330 18.064 1.00 92.50 88 ASP A N 1
ATOM 673 C CA . ASP A 1 88 ? -15.904 -2.581 17.332 1.00 92.50 88 ASP A CA 1
ATOM 674 C C . ASP A 1 88 ? -15.454 -2.503 15.864 1.00 92.50 88 ASP A C 1
ATOM 676 O O . ASP A 1 88 ? -15.158 -3.538 15.262 1.00 92.50 88 ASP A O 1
ATOM 680 N N . ILE A 1 89 ? -15.328 -1.292 15.308 1.00 96.19 89 ILE A N 1
ATOM 681 C CA . ILE A 1 89 ? -14.775 -1.066 13.969 1.00 96.19 89 ILE A CA 1
ATOM 682 C C . ILE A 1 89 ? -13.332 -1.582 13.922 1.00 96.19 89 ILE A C 1
ATOM 684 O O . ILE A 1 89 ? -12.480 -1.190 14.723 1.00 96.19 89 ILE A O 1
ATOM 688 N N . THR A 1 90 ? -13.028 -2.453 12.956 1.00 95.62 90 THR A N 1
ATOM 689 C CA . THR A 1 90 ? -11.668 -2.986 12.797 1.00 95.62 90 THR A CA 1
ATOM 690 C C . THR A 1 90 ? -10.741 -1.907 12.246 1.00 95.62 90 THR A C 1
ATOM 692 O O . THR A 1 90 ? -11.049 -1.279 11.240 1.00 95.62 90 THR A O 1
ATOM 695 N N . ILE A 1 91 ? -9.564 -1.727 12.846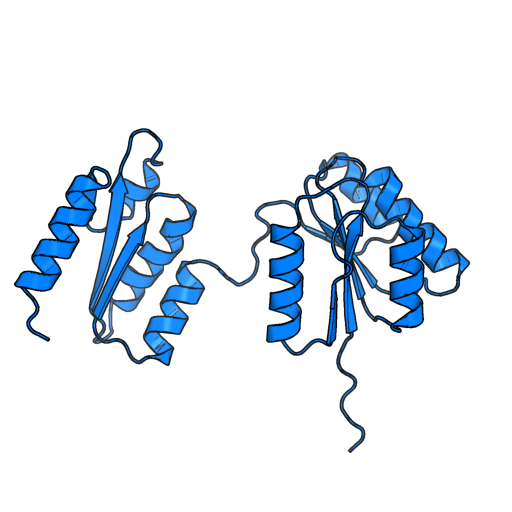 1.00 97.50 91 ILE A N 1
ATOM 696 C CA . ILE A 1 91 ? -8.581 -0.739 12.386 1.00 97.50 91 ILE A CA 1
ATOM 697 C C . ILE A 1 91 ? -7.333 -1.464 11.887 1.00 97.50 91 ILE A C 1
ATOM 699 O O . ILE A 1 91 ? -6.789 -2.311 12.593 1.00 97.50 91 ILE A O 1
ATOM 703 N N . ILE A 1 92 ? -6.857 -1.121 10.694 1.00 96.19 92 ILE A N 1
ATOM 704 C CA . ILE A 1 92 ? -5.544 -1.526 10.171 1.00 96.19 92 ILE A CA 1
ATOM 705 C C . ILE A 1 92 ? -4.720 -0.279 9.849 1.00 96.19 92 ILE A C 1
ATOM 707 O O . ILE A 1 92 ? -5.274 0.784 9.569 1.00 96.19 92 ILE A O 1
ATOM 711 N N . GLY A 1 93 ? -3.398 -0.398 9.885 1.00 94.50 93 GLY A N 1
ATOM 712 C CA . GLY A 1 93 ? -2.481 0.701 9.594 1.00 94.50 93 GLY A CA 1
ATOM 713 C C . GLY A 1 93 ? -1.496 0.356 8.486 1.00 94.50 93 GLY A C 1
ATOM 714 O O . GLY A 1 93 ? -1.207 -0.809 8.236 1.00 94.50 93 GLY A O 1
ATOM 715 N N . GLY A 1 94 ? -0.936 1.369 7.838 1.00 92.44 94 GLY A N 1
ATOM 716 C CA . GLY A 1 94 ? 0.171 1.183 6.913 1.00 92.44 94 GLY A CA 1
ATOM 717 C C . GLY A 1 94 ? 0.950 2.457 6.616 1.00 92.44 94 GLY A C 1
ATOM 718 O O . GLY A 1 94 ? 0.482 3.576 6.848 1.00 92.44 94 GLY A O 1
ATOM 719 N N . GLY A 1 95 ? 2.152 2.272 6.082 1.00 90.94 95 GLY A N 1
ATOM 720 C CA . GLY A 1 95 ? 3.107 3.340 5.794 1.00 90.94 95 GLY A CA 1
ATOM 721 C C . GLY A 1 95 ? 4.487 3.055 6.379 1.00 90.94 95 GLY A C 1
ATOM 722 O O . GLY A 1 95 ? 4.793 1.917 6.721 1.00 90.94 95 GLY A O 1
ATOM 723 N N . ILE A 1 96 ? 5.334 4.082 6.462 1.00 90.94 96 ILE A N 1
ATOM 724 C CA . ILE A 1 96 ? 6.707 3.948 6.971 1.00 90.94 96 ILE A CA 1
ATOM 725 C C . ILE A 1 96 ? 6.651 3.980 8.501 1.00 90.94 96 ILE A C 1
ATOM 727 O O . ILE A 1 96 ? 6.611 5.051 9.103 1.00 90.94 96 ILE A O 1
ATOM 731 N N . ILE A 1 97 ? 6.598 2.796 9.113 1.00 93.44 97 ILE A N 1
ATOM 732 C CA . ILE A 1 97 ? 6.437 2.611 10.559 1.00 93.44 97 ILE A CA 1
ATOM 733 C C . ILE A 1 97 ? 7.639 1.809 11.084 1.00 93.44 97 ILE A C 1
ATOM 735 O O . ILE A 1 97 ? 7.874 0.707 10.586 1.00 93.44 97 ILE A O 1
ATOM 739 N N . PRO A 1 98 ? 8.405 2.329 12.063 1.00 93.69 98 PRO A N 1
ATOM 740 C CA . PRO A 1 98 ? 9.490 1.585 12.701 1.00 93.69 98 PRO A CA 1
ATOM 741 C C . PRO A 1 98 ? 8.991 0.302 13.371 1.00 93.69 98 PRO A C 1
ATOM 743 O O . PRO A 1 98 ? 7.927 0.298 13.991 1.00 93.69 98 PRO A O 1
ATOM 746 N N . GLU A 1 99 ? 9.780 -0.772 13.309 1.00 91.38 99 GLU A N 1
ATOM 747 C CA . GLU A 1 99 ? 9.400 -2.073 13.881 1.00 91.38 99 GLU A CA 1
ATOM 748 C C . GLU A 1 99 ? 9.086 -1.990 15.385 1.00 91.38 99 GLU A C 1
ATOM 750 O O . GLU A 1 99 ? 8.117 -2.593 15.842 1.00 91.38 99 GLU A O 1
ATOM 755 N N . ASP A 1 100 ? 9.819 -1.157 16.130 1.00 95.56 100 ASP A N 1
ATOM 756 C CA . ASP A 1 100 ? 9.632 -0.940 17.575 1.00 95.56 100 ASP A CA 1
ATOM 757 C C . ASP A 1 100 ? 8.290 -0.278 17.946 1.00 95.56 100 ASP A C 1
ATOM 759 O O . ASP A 1 100 ? 7.850 -0.339 19.102 1.00 95.56 100 ASP A O 1
ATOM 763 N N . ASP A 1 101 ? 7.627 0.369 16.986 1.00 97.31 101 ASP A N 1
ATOM 764 C CA . ASP A 1 101 ? 6.325 1.004 17.192 1.00 97.31 101 ASP A CA 1
ATOM 765 C C . ASP A 1 101 ? 5.161 0.037 16.933 1.00 97.31 101 ASP A C 1
ATOM 767 O O . ASP A 1 101 ? 4.083 0.201 17.512 1.00 97.31 101 ASP A O 1
ATOM 771 N N . ILE A 1 102 ? 5.368 -1.008 16.122 1.00 94.06 102 ILE A N 1
ATOM 772 C CA . ILE A 1 102 ? 4.318 -1.959 15.725 1.00 94.06 102 ILE A CA 1
ATOM 773 C C . ILE A 1 102 ? 3.667 -2.647 16.938 1.00 94.06 102 ILE A C 1
ATOM 775 O O . ILE A 1 102 ? 2.433 -2.661 16.992 1.00 94.06 102 ILE A O 1
ATOM 779 N N . PRO A 1 103 ? 4.410 -3.174 17.937 1.00 96.25 103 PRO A N 1
ATOM 780 C CA . PRO A 1 103 ? 3.794 -3.794 19.110 1.00 96.25 103 PRO A CA 1
ATOM 781 C C . PRO A 1 103 ? 2.871 -2.835 19.867 1.00 96.25 103 PRO A C 1
ATOM 783 O O . PRO A 1 103 ? 1.750 -3.203 20.206 1.00 96.25 103 PRO A O 1
ATOM 786 N N . LYS A 1 104 ? 3.291 -1.576 20.046 1.00 97.44 104 LYS A N 1
ATOM 787 C CA . LYS A 1 104 ? 2.510 -0.550 20.760 1.00 97.44 104 LYS A CA 1
ATOM 788 C C . LYS A 1 104 ? 1.222 -0.205 20.015 1.00 97.44 104 LYS A C 1
ATOM 790 O O . LYS A 1 104 ? 0.169 -0.044 20.627 1.00 97.44 104 LYS A O 1
ATOM 795 N N . LEU A 1 105 ? 1.297 -0.107 18.688 1.00 97.19 105 LEU A N 1
ATOM 796 C CA . LEU A 1 105 ? 0.133 0.109 17.830 1.00 97.19 105 LEU A CA 1
ATOM 797 C C . LEU A 1 105 ? -0.852 -1.066 17.910 1.00 97.19 105 LEU A C 1
ATOM 799 O O . LEU A 1 105 ? -2.063 -0.848 18.007 1.00 97.19 105 LEU A O 1
ATOM 803 N N . LYS A 1 106 ? -0.345 -2.305 17.921 1.00 93.81 106 LYS A N 1
ATOM 804 C CA . LYS A 1 106 ? -1.176 -3.508 18.061 1.00 93.81 106 LYS A CA 1
ATOM 805 C C . LYS A 1 106 ? -1.851 -3.590 19.426 1.00 93.81 106 LYS A C 1
ATOM 807 O O . LYS A 1 106 ? -3.064 -3.781 19.491 1.00 93.81 106 LYS A O 1
ATOM 812 N N . GLU A 1 107 ? -1.105 -3.360 20.504 1.00 96.88 10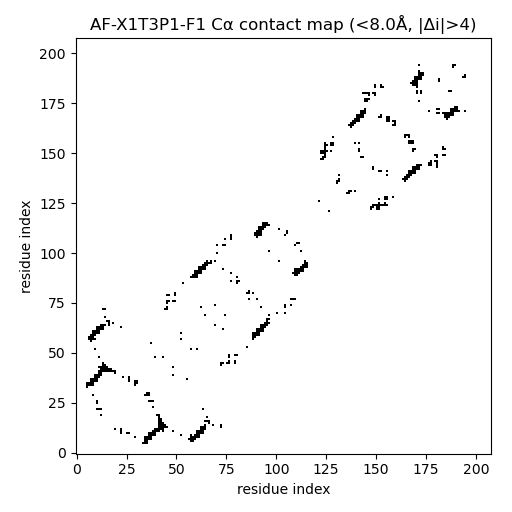7 GLU A N 1
ATOM 813 C CA . GLU A 1 107 ? -1.638 -3.299 21.873 1.00 96.88 107 GLU A CA 1
ATOM 814 C C . GLU A 1 107 ? -2.723 -2.230 22.030 1.00 96.88 107 GLU A C 1
ATOM 816 O O . GLU A 1 107 ? -3.717 -2.438 22.728 1.00 96.88 107 GLU A O 1
ATOM 821 N N . ALA A 1 108 ? -2.577 -1.097 21.342 1.00 95.81 108 ALA A N 1
ATOM 822 C CA . ALA A 1 108 ? -3.569 -0.039 21.388 1.00 95.81 108 ALA A CA 1
ATOM 823 C C . ALA A 1 108 ? -4.898 -0.428 20.732 1.00 95.81 108 ALA A C 1
ATOM 825 O O . ALA A 1 108 ? -5.929 0.106 21.139 1.00 95.81 108 ALA A O 1
ATOM 826 N N . GLY A 1 109 ? -4.915 -1.375 19.788 1.00 91.12 109 GLY A N 1
ATOM 827 C CA . GLY A 1 109 ? -6.127 -1.849 19.110 1.00 91.12 109 GLY A CA 1
ATOM 828 C C . GLY A 1 109 ? -6.063 -1.831 17.584 1.00 91.12 109 GLY A C 1
ATOM 829 O O . GLY A 1 109 ? -7.090 -2.040 16.942 1.00 91.12 109 GLY A O 1
ATOM 830 N N . ILE A 1 110 ? -4.893 -1.582 16.990 1.00 96.38 110 ILE A N 1
ATOM 831 C CA . ILE A 1 110 ? -4.709 -1.722 15.543 1.00 96.38 110 ILE A CA 1
ATOM 832 C C . ILE A 1 110 ? -4.464 -3.193 15.230 1.00 96.38 110 ILE A C 1
ATOM 834 O O . ILE A 1 110 ? -3.527 -3.804 15.731 1.00 96.38 110 ILE A O 1
ATOM 838 N N . ARG A 1 111 ? -5.310 -3.782 14.393 1.00 92.94 111 ARG A N 1
ATOM 839 C CA . ARG A 1 111 ? -5.298 -5.219 14.124 1.00 92.94 111 ARG A CA 1
ATOM 840 C C . ARG A 1 111 ? -4.049 -5.667 13.377 1.00 92.94 111 ARG A C 1
ATOM 842 O O . ARG A 1 111 ? -3.490 -6.706 13.707 1.00 92.94 111 ARG A O 1
ATOM 849 N N . GLU A 1 112 ? -3.630 -4.901 12.374 1.00 92.25 112 GLU A N 1
ATOM 850 C CA . GLU A 1 112 ? -2.463 -5.234 11.561 1.00 92.25 112 GLU A CA 1
ATOM 851 C C . GLU A 1 112 ? -1.787 -3.982 10.994 1.00 92.25 112 GLU A C 1
ATOM 853 O O . GLU A 1 112 ? -2.451 -2.960 10.790 1.00 92.25 112 GLU A O 1
ATOM 858 N N . ILE A 1 113 ? -0.473 -4.069 10.757 1.00 92.44 113 ILE A N 1
ATOM 859 C CA . ILE A 1 113 ? 0.351 -3.001 10.181 1.00 92.44 113 ILE A CA 1
ATOM 860 C C . ILE A 1 113 ? 1.015 -3.487 8.889 1.00 92.44 113 ILE A C 1
ATOM 862 O O . ILE A 1 113 ? 1.762 -4.460 8.892 1.00 92.44 113 ILE A O 1
ATOM 866 N N . PHE A 1 114 ? 0.784 -2.763 7.795 1.00 89.00 114 PHE A N 1
ATOM 867 C CA . PHE A 1 114 ? 1.339 -3.041 6.472 1.00 89.00 114 PHE A CA 1
ATOM 868 C C . PHE A 1 114 ? 2.466 -2.051 6.143 1.00 89.00 114 PHE A C 1
ATOM 870 O O . PHE A 1 114 ? 2.232 -0.857 5.930 1.00 89.00 114 PHE A O 1
ATOM 877 N N . LEU A 1 115 ? 3.700 -2.550 6.099 1.00 89.19 115 LEU A N 1
ATOM 878 C CA . LEU A 1 115 ? 4.891 -1.771 5.749 1.00 89.19 115 LEU A CA 1
ATOM 879 C C . LEU A 1 115 ? 5.038 -1.626 4.221 1.00 89.19 115 LEU A C 1
ATOM 881 O O . LEU A 1 115 ? 4.401 -2.374 3.466 1.00 89.19 115 LEU A O 1
ATOM 885 N N . PRO A 1 116 ? 5.863 -0.686 3.719 1.00 80.56 116 PRO A N 1
ATOM 886 C CA . PRO A 1 116 ? 6.151 -0.595 2.293 1.00 80.56 116 PRO A CA 1
ATOM 887 C C . PRO A 1 116 ? 6.682 -1.930 1.763 1.00 80.56 116 PRO A C 1
ATOM 889 O O . PRO A 1 116 ? 7.483 -2.586 2.421 1.00 80.56 116 PRO A O 1
ATOM 892 N N . GLY A 1 117 ? 6.215 -2.339 0.584 1.00 69.19 117 GLY A N 1
ATOM 893 C CA . GLY A 1 117 ? 6.591 -3.627 -0.001 1.00 69.19 117 GLY A CA 1
ATOM 894 C C . GLY A 1 117 ? 5.853 -4.836 0.580 1.00 69.19 117 GLY A C 1
ATOM 895 O O . GLY A 1 117 ? 6.121 -5.949 0.137 1.00 69.19 117 GLY A O 1
ATOM 896 N N . THR A 1 118 ? 4.903 -4.651 1.512 1.00 67.12 118 THR A N 1
ATOM 897 C CA . THR A 1 118 ? 3.994 -5.748 1.883 1.00 67.12 118 THR A CA 1
ATOM 898 C C . THR A 1 118 ? 3.285 -6.232 0.616 1.00 67.12 118 THR A C 1
ATOM 900 O O . THR A 1 118 ? 2.661 -5.398 -0.051 1.00 67.12 118 THR A O 1
ATOM 903 N N . PRO A 1 119 ? 3.383 -7.528 0.254 1.00 58.06 119 PRO A N 1
ATOM 904 C CA . PRO A 1 119 ? 2.787 -8.028 -0.971 1.00 58.06 119 PRO A CA 1
ATOM 905 C C . PRO A 1 119 ? 1.284 -7.770 -0.950 1.00 58.06 119 PRO A C 1
ATOM 907 O O . PRO A 1 119 ? 0.556 -8.305 -0.116 1.00 58.06 119 PRO A O 1
ATOM 910 N N . LEU A 1 120 ? 0.815 -6.936 -1.871 1.00 61.62 120 LEU A N 1
ATOM 911 C CA . LEU A 1 120 ? -0.545 -7.083 -2.363 1.00 61.62 120 LEU A CA 1
ATOM 912 C C . LEU A 1 120 ? -0.522 -8.350 -3.220 1.00 61.62 120 LEU A C 1
ATOM 914 O O . LEU A 1 120 ? 0.479 -8.599 -3.889 1.00 61.62 120 LEU A O 1
ATOM 918 N N . GLU A 1 121 ? -1.586 -9.153 -3.233 1.00 61.69 121 GLU A N 1
ATOM 919 C CA . GLU A 1 121 ? -1.714 -10.298 -4.160 1.00 61.69 121 GLU A CA 1
ATOM 920 C C . GLU A 1 121 ? -1.851 -9.837 -5.635 1.00 61.69 121 GLU A C 1
ATOM 922 O O . GLU A 1 121 ? -2.554 -10.438 -6.440 1.00 61.69 121 GLU A O 1
ATOM 927 N N . VAL A 1 122 ? -1.205 -8.726 -5.998 1.00 66.50 122 VAL A N 1
ATOM 928 C CA . VAL A 1 122 ? -1.108 -8.158 -7.334 1.00 66.50 122 VAL A CA 1
ATOM 929 C C . VAL A 1 122 ? 0.349 -7.775 -7.559 1.00 66.50 122 VAL A C 1
ATOM 931 O O . VAL A 1 122 ? 0.916 -6.944 -6.848 1.00 66.50 122 VAL A O 1
ATOM 934 N N . SER A 1 123 ? 0.945 -8.394 -8.564 1.00 79.44 123 SER A N 1
ATOM 935 C CA . SER A 1 123 ? 2.338 -8.254 -8.962 1.00 79.44 123 SER A CA 1
ATOM 936 C C . SER A 1 123 ? 2.388 -8.017 -10.482 1.00 79.44 123 SER A C 1
ATOM 938 O O . SER A 1 123 ? 1.385 -8.265 -11.164 1.00 79.44 123 SER A O 1
ATOM 940 N N . LYS A 1 124 ? 3.496 -7.514 -11.057 1.00 84.94 124 LYS A N 1
ATOM 941 C CA . LYS A 1 124 ? 3.538 -7.288 -12.520 1.00 84.94 124 LYS A CA 1
ATOM 942 C C . LYS A 1 124 ? 3.331 -8.630 -13.243 1.00 84.94 124 LYS A C 1
ATOM 944 O O . LYS A 1 124 ? 2.536 -8.718 -14.177 1.00 84.94 124 LYS A O 1
ATOM 949 N N . GLY A 1 125 ? 3.925 -9.702 -12.722 1.00 88.06 125 GLY A N 1
ATOM 950 C CA . GLY A 1 125 ? 3.714 -11.079 -13.165 1.00 88.06 125 GLY A CA 1
ATOM 951 C C . GLY A 1 125 ? 2.272 -11.578 -13.061 1.00 88.06 125 GLY A C 1
ATOM 952 O O . GLY A 1 125 ? 1.765 -12.143 -14.032 1.00 88.06 125 GLY A O 1
ATOM 953 N N . SER A 1 126 ? 1.570 -11.349 -11.945 1.00 82.62 126 SER A N 1
ATOM 954 C CA . SER A 1 126 ? 0.171 -11.793 -11.826 1.00 82.62 126 SER A CA 1
ATOM 955 C C . SER A 1 126 ? -0.735 -11.106 -12.856 1.00 82.62 126 SER A C 1
ATOM 957 O O . SER A 1 126 ? -1.558 -11.771 -13.482 1.00 82.62 126 SER A O 1
ATOM 959 N N . VAL A 1 127 ? -0.516 -9.810 -13.110 1.00 84.19 127 VAL A N 1
ATOM 960 C CA . VAL A 1 127 ? -1.242 -9.042 -14.135 1.00 84.19 127 VAL A CA 1
ATOM 961 C C . VAL A 1 127 ? -0.905 -9.535 -15.543 1.00 84.19 127 VAL A C 1
ATOM 963 O O . VAL A 1 127 ? -1.800 -9.730 -16.363 1.00 84.19 127 VAL A O 1
ATOM 966 N N . VAL A 1 128 ? 0.374 -9.781 -15.841 1.00 90.56 128 VAL A N 1
ATOM 967 C CA . VAL A 1 128 ? 0.805 -10.308 -17.148 1.00 90.56 128 VAL A CA 1
ATOM 968 C C . VAL A 1 128 ? 0.153 -11.657 -17.445 1.00 90.56 128 VAL A C 1
ATOM 970 O O . VAL A 1 128 ? -0.341 -11.864 -18.554 1.00 90.56 128 VAL A O 1
ATOM 973 N N . ARG A 1 129 ? 0.105 -12.560 -16.459 1.00 89.06 129 ARG A N 1
ATOM 974 C CA . ARG A 1 129 ? -0.589 -13.847 -16.588 1.00 89.06 129 ARG A CA 1
ATOM 975 C C . ARG A 1 129 ? -2.060 -13.651 -16.927 1.00 89.06 129 ARG A C 1
ATOM 977 O O . ARG A 1 129 ? -2.536 -14.230 -17.900 1.00 89.06 129 ARG A O 1
ATOM 984 N N . GLU A 1 130 ? -2.750 -12.828 -16.146 1.00 83.31 130 GLU A N 1
ATOM 985 C CA . GLU A 1 130 ? -4.175 -12.566 -16.327 1.00 83.31 130 GLU A CA 1
ATOM 986 C C . GLU A 1 130 ? -4.476 -11.991 -17.716 1.00 83.31 130 GLU A C 1
ATOM 988 O O . GLU A 1 130 ? -5.426 -12.429 -18.363 1.00 83.31 130 GLU A O 1
ATOM 993 N N . LEU A 1 131 ? -3.652 -11.064 -18.217 1.00 86.31 131 LEU A N 1
ATOM 994 C CA . LEU A 1 131 ? -3.802 -10.505 -19.563 1.00 86.31 131 LEU A CA 1
ATOM 995 C C . LEU A 1 131 ? -3.631 -11.572 -20.651 1.00 86.31 131 LEU A C 1
ATOM 997 O O . LEU A 1 131 ? -4.439 -11.637 -21.579 1.00 86.31 131 LEU A O 1
ATOM 1001 N N . ILE A 1 132 ? -2.607 -12.421 -20.542 1.00 89.81 132 ILE A N 1
ATOM 1002 C CA . ILE A 1 132 ? -2.358 -13.495 -21.514 1.00 89.81 132 ILE A CA 1
ATOM 1003 C C . ILE A 1 132 ? -3.528 -14.480 -21.544 1.00 89.81 132 ILE A C 1
ATOM 1005 O O . ILE A 1 132 ? -4.013 -14.818 -22.625 1.00 89.81 132 ILE A O 1
ATOM 1009 N N . GLU A 1 133 ? -3.993 -14.915 -20.374 1.00 85.88 133 GLU A N 1
ATOM 1010 C CA . GLU A 1 133 ? -5.072 -15.895 -20.238 1.00 85.88 133 GLU A CA 1
ATOM 1011 C C . GLU A 1 133 ? -6.426 -15.304 -20.667 1.00 85.88 133 GLU A C 1
ATOM 1013 O O . GLU A 1 133 ? -7.124 -15.900 -21.487 1.00 85.88 133 GLU A O 1
ATOM 1018 N N . SER A 1 134 ? -6.772 -14.097 -20.211 1.00 79.38 134 SER A N 1
ATOM 1019 C CA . SER A 1 134 ? -8.069 -13.462 -20.496 1.00 79.38 134 SER A CA 1
ATOM 1020 C C . SER A 1 134 ? -8.239 -13.111 -21.972 1.00 79.38 134 SER A C 1
ATOM 1022 O O . SER A 1 134 ? -9.290 -13.364 -22.566 1.00 79.38 134 SER A O 1
ATOM 1024 N N . TYR A 1 135 ? -7.194 -12.567 -22.599 1.00 83.88 135 TYR A N 1
ATOM 1025 C CA . TYR A 1 135 ? -7.225 -12.191 -24.014 1.00 83.88 135 TYR A CA 1
ATOM 1026 C C . TYR A 1 135 ? -6.772 -13.317 -24.947 1.00 83.88 135 TYR A C 1
ATOM 1028 O O . TYR A 1 135 ? -6.710 -13.109 -26.159 1.00 83.88 135 TYR A O 1
ATOM 1036 N N . HIS A 1 136 ? -6.485 -14.510 -24.412 1.00 86.75 136 HIS A N 1
ATOM 1037 C CA . HIS A 1 136 ? -6.026 -15.674 -25.175 1.00 86.75 136 HIS A CA 1
ATOM 1038 C C . HIS A 1 136 ? -4.845 -15.330 -26.099 1.00 86.75 136 HIS A C 1
ATOM 1040 O O . HIS A 1 136 ? -4.797 -15.727 -27.270 1.00 86.75 136 HIS A O 1
ATOM 1046 N N . LEU A 1 137 ? -3.898 -14.538 -25.584 1.00 89.38 137 LEU A N 1
ATOM 1047 C CA . LEU A 1 137 ? -2.762 -14.068 -26.366 1.00 89.38 137 LEU A CA 1
ATOM 1048 C C . LEU A 1 137 ? -1.913 -15.264 -26.797 1.00 89.38 137 LEU A C 1
ATOM 1050 O O . LEU A 1 137 ? -1.587 -16.141 -26.001 1.00 89.38 137 LEU A O 1
ATOM 1054 N N . ARG A 1 138 ? -1.527 -15.293 -28.075 1.00 92.50 138 ARG A N 1
ATOM 1055 C CA . ARG A 1 138 ? -0.606 -16.316 -28.605 1.00 92.50 138 ARG A CA 1
ATOM 1056 C C . ARG A 1 138 ? 0.855 -15.908 -28.487 1.00 92.50 138 ARG A C 1
ATOM 1058 O O . ARG A 1 138 ? 1.722 -16.775 -28.446 1.00 92.50 138 ARG A O 1
ATOM 1065 N N . THR A 1 139 ? 1.112 -14.607 -28.428 1.00 91.69 139 THR A N 1
ATOM 1066 C CA . THR A 1 139 ? 2.453 -14.034 -28.367 1.00 91.69 139 THR A CA 1
ATOM 1067 C C . THR A 1 139 ? 2.422 -12.790 -27.490 1.00 91.69 139 THR A C 1
ATOM 1069 O O . THR A 1 139 ? 1.469 -12.018 -27.588 1.00 91.69 139 THR A O 1
ATOM 1072 N N . ALA A 1 140 ? 3.450 -12.571 -26.671 1.00 93.25 140 ALA A N 1
ATOM 1073 C CA . ALA A 1 140 ? 3.666 -11.287 -26.008 1.00 93.25 140 ALA A CA 1
ATOM 1074 C C . ALA A 1 140 ? 5.159 -10.981 -25.857 1.00 93.25 140 ALA A C 1
ATOM 1076 O O . ALA A 1 140 ? 5.974 -11.880 -25.647 1.00 93.25 140 ALA A O 1
ATOM 1077 N N . 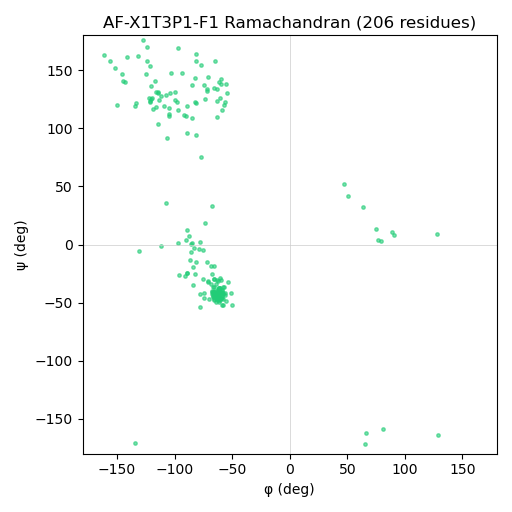VAL A 1 141 ? 5.494 -9.697 -25.928 1.00 94.25 141 VAL A N 1
ATOM 1078 C CA . VAL A 1 141 ? 6.804 -9.171 -25.544 1.00 94.25 141 VAL A CA 1
ATOM 1079 C C . VAL A 1 141 ? 6.595 -8.327 -24.295 1.00 94.25 141 VAL A C 1
ATOM 1081 O O . VAL A 1 141 ? 5.724 -7.458 -24.285 1.00 94.25 141 VAL A O 1
ATOM 1084 N N . TYR A 1 142 ? 7.363 -8.597 -23.245 1.00 95.56 142 TYR A N 1
ATOM 1085 C CA . TYR A 1 142 ? 7.357 -7.816 -22.013 1.00 95.56 142 TYR A CA 1
ATOM 1086 C C . TYR A 1 142 ? 8.714 -7.134 -21.855 1.00 95.56 142 TYR A C 1
ATOM 1088 O O . TYR A 1 142 ? 9.738 -7.800 -21.988 1.00 95.56 142 TYR A O 1
ATOM 1096 N N . MET A 1 143 ? 8.727 -5.831 -21.577 1.00 95.19 143 MET A N 1
ATOM 1097 C CA . MET A 1 143 ? 9.952 -5.054 -21.370 1.00 95.19 143 MET A CA 1
ATOM 1098 C C . MET A 1 143 ? 9.947 -4.448 -19.971 1.00 95.19 143 MET A C 1
ATOM 1100 O O . MET A 1 143 ? 8.919 -3.917 -19.555 1.00 95.19 143 MET A O 1
ATOM 1104 N N . GLY A 1 144 ? 11.079 -4.514 -19.277 1.00 93.31 144 GLY A N 1
ATOM 1105 C CA . GLY A 1 144 ? 11.219 -3.996 -17.918 1.00 93.31 144 GLY A CA 1
ATOM 1106 C C . GLY A 1 144 ? 12.662 -3.652 -17.565 1.00 93.31 144 GLY A C 1
ATOM 1107 O O . GLY A 1 144 ? 13.588 -4.160 -18.197 1.00 93.31 144 GLY A O 1
ATOM 1108 N N . ASP A 1 145 ? 12.853 -2.789 -16.579 1.00 93.81 145 ASP A N 1
ATOM 1109 C CA . ASP A 1 145 ? 14.144 -2.205 -16.196 1.00 93.81 145 ASP A CA 1
ATOM 1110 C C . ASP A 1 145 ? 14.431 -2.281 -14.690 1.00 93.81 145 ASP A C 1
ATOM 1112 O O . ASP A 1 145 ? 15.542 -1.956 -14.264 1.00 93.81 145 ASP A O 1
ATOM 1116 N N . ASP A 1 146 ? 13.471 -2.742 -13.882 1.00 90.81 146 ASP A N 1
ATOM 1117 C CA . ASP A 1 146 ? 13.576 -2.773 -12.425 1.00 90.81 146 ASP A CA 1
ATOM 1118 C C . ASP A 1 146 ? 13.360 -4.174 -11.817 1.00 90.81 146 ASP A C 1
ATOM 1120 O O . ASP A 1 146 ? 12.942 -5.134 -12.466 1.00 90.81 146 ASP A O 1
ATOM 1124 N N . VAL A 1 147 ? 13.644 -4.304 -10.516 1.00 87.44 147 VAL A N 1
ATOM 1125 C CA . VAL A 1 147 ? 13.445 -5.563 -9.769 1.00 87.44 147 VAL A CA 1
ATOM 1126 C C . VAL A 1 147 ? 11.977 -6.007 -9.771 1.00 87.44 147 VAL A C 1
ATOM 1128 O O . VAL A 1 147 ? 11.696 -7.203 -9.700 1.00 87.44 147 VAL A O 1
ATOM 1131 N N . ALA A 1 148 ? 11.025 -5.076 -9.865 1.00 81.25 148 ALA A N 1
ATOM 1132 C CA . ALA A 1 148 ? 9.609 -5.420 -9.884 1.00 81.25 148 ALA A CA 1
ATOM 1133 C C . ALA A 1 148 ? 9.182 -6.082 -11.206 1.00 81.25 148 ALA A C 1
ATOM 1135 O O . ALA A 1 148 ? 8.123 -6.694 -11.233 1.00 81.25 148 ALA A O 1
ATOM 1136 N N . ASP A 1 149 ? 9.984 -6.005 -12.276 1.00 92.19 149 ASP A N 1
ATOM 1137 C CA . ASP A 1 149 ? 9.756 -6.703 -13.551 1.00 92.19 149 ASP A CA 1
ATOM 1138 C C . ASP A 1 149 ? 10.199 -8.170 -13.554 1.00 92.19 149 ASP A C 1
ATOM 1140 O O . ASP A 1 149 ? 9.793 -8.943 -14.425 1.00 92.19 149 ASP A O 1
ATOM 1144 N N . ILE A 1 150 ? 11.005 -8.583 -12.574 1.00 91.56 150 ILE A N 1
ATOM 1145 C CA . ILE A 1 150 ? 11.538 -9.951 -12.484 1.00 91.56 150 ILE A CA 1
ATOM 1146 C C . ILE A 1 150 ? 10.400 -10.976 -12.421 1.00 91.56 150 ILE A C 1
ATOM 1148 O O . ILE A 1 150 ? 10.456 -12.013 -13.083 1.00 91.56 150 ILE A O 1
ATOM 1152 N N . ASP A 1 151 ? 9.331 -10.681 -11.682 1.00 91.12 151 ASP A N 1
ATOM 1153 C CA . ASP A 1 151 ? 8.175 -11.573 -11.574 1.00 91.12 151 ASP A CA 1
ATOM 1154 C C . ASP A 1 151 ? 7.406 -11.734 -12.908 1.00 91.12 151 ASP A C 1
ATOM 1156 O O . ASP A 1 151 ? 6.839 -12.795 -13.199 1.00 91.12 151 ASP A O 1
ATOM 1160 N N . ALA A 1 152 ? 7.430 -10.707 -13.756 1.00 93.19 152 ALA A N 1
ATOM 1161 C CA . ALA A 1 152 ? 6.807 -10.672 -15.064 1.00 93.19 152 ALA A CA 1
ATOM 1162 C C . ALA A 1 152 ? 7.657 -11.431 -16.073 1.00 93.19 152 ALA A C 1
ATOM 1164 O O . ALA A 1 152 ? 7.116 -12.251 -16.819 1.00 93.19 152 ALA A O 1
ATOM 1165 N N . PHE A 1 153 ? 8.981 -11.264 -16.035 1.00 96.50 153 PHE A N 1
ATOM 1166 C CA . PHE A 1 153 ? 9.910 -12.086 -16.811 1.00 96.50 153 PHE A CA 1
ATOM 1167 C C . PHE A 1 153 ? 9.714 -13.576 -16.503 1.00 96.50 153 PHE A C 1
ATOM 1169 O O . PHE A 1 153 ? 9.620 -14.412 -17.408 1.00 96.50 153 PHE A O 1
ATOM 1176 N N . ASP A 1 154 ? 9.557 -13.911 -15.225 1.00 94.25 154 ASP A N 1
ATOM 1177 C CA . ASP A 1 154 ? 9.350 -15.282 -14.760 1.00 94.25 154 ASP A CA 1
ATOM 1178 C C . ASP A 1 154 ? 8.030 -15.854 -15.234 1.00 94.25 154 ASP A C 1
ATOM 1180 O O . ASP A 1 154 ? 7.963 -17.008 -15.671 1.00 94.25 154 ASP A O 1
ATOM 1184 N N . THR A 1 155 ? 6.991 -15.029 -15.199 1.00 93.25 155 THR A N 1
ATOM 1185 C CA . THR A 1 155 ? 5.666 -15.381 -15.694 1.00 93.25 155 THR A CA 1
ATOM 1186 C C . THR A 1 155 ? 5.690 -15.641 -17.197 1.00 93.25 155 THR A C 1
ATOM 1188 O O . THR A 1 155 ? 5.235 -16.702 -17.629 1.00 93.25 155 THR A O 1
ATOM 1191 N N . ILE A 1 156 ? 6.278 -14.738 -17.987 1.00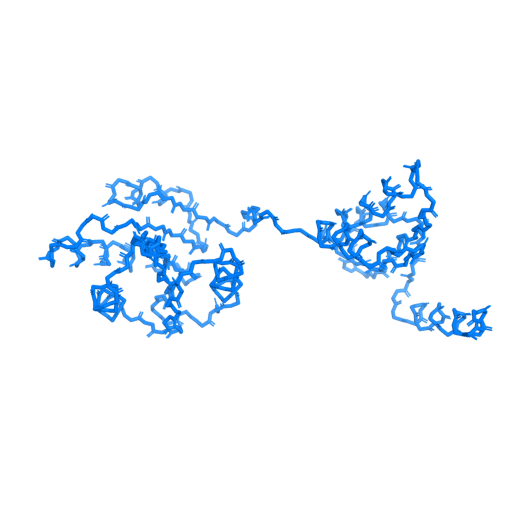 95.12 156 ILE A N 1
ATOM 1192 C CA . ILE A 1 156 ? 6.437 -14.868 -19.443 1.00 95.12 156 ILE A CA 1
ATOM 1193 C C . ILE A 1 156 ? 7.166 -16.167 -19.792 1.00 95.12 156 ILE A C 1
ATOM 1195 O O . ILE A 1 156 ? 6.684 -16.959 -20.609 1.00 95.12 156 ILE A O 1
ATOM 1199 N N . ARG A 1 157 ? 8.292 -16.438 -19.125 1.00 92.88 157 ARG A N 1
ATOM 1200 C CA . ARG A 1 157 ? 9.094 -17.646 -19.348 1.00 92.88 157 ARG A CA 1
ATOM 1201 C C . ARG A 1 157 ? 8.349 -18.915 -18.947 1.00 92.88 157 ARG A C 1
ATOM 1203 O O . ARG A 1 157 ? 8.428 -19.920 -19.651 1.00 92.88 157 ARG A O 1
ATOM 1210 N N . THR A 1 158 ? 7.634 -18.880 -17.826 1.00 92.50 158 THR A N 1
ATOM 1211 C CA . THR A 1 158 ? 6.858 -20.023 -17.328 1.00 92.50 158 THR A CA 1
ATOM 1212 C C . THR A 1 158 ? 5.708 -20.350 -18.269 1.00 92.50 158 THR A C 1
ATOM 1214 O O . THR A 1 158 ? 5.560 -21.503 -18.653 1.00 92.50 158 THR A O 1
ATOM 1217 N N . LEU A 1 159 ? 4.936 -19.351 -18.698 1.00 90.69 159 LEU A N 1
ATOM 1218 C CA . LEU A 1 159 ? 3.826 -19.541 -19.633 1.00 90.69 159 LEU A CA 1
ATOM 1219 C C . LEU A 1 159 ? 4.302 -20.022 -21.005 1.00 90.69 159 LEU A C 1
ATOM 1221 O O . LEU A 1 159 ? 3.633 -20.837 -21.635 1.00 90.69 159 LEU A O 1
ATOM 1225 N N . SER A 1 160 ? 5.483 -19.582 -21.442 1.00 90.62 160 SER A N 1
ATOM 1226 C CA . SER A 1 160 ? 6.095 -20.048 -22.693 1.00 90.62 160 SER A CA 1
ATOM 1227 C C . SER A 1 160 ? 6.532 -21.517 -22.640 1.00 90.62 160 SER A C 1
ATOM 1229 O O . SER A 1 160 ? 6.739 -22.146 -23.677 1.00 90.62 160 SER A O 1
ATOM 1231 N N . ARG A 1 161 ? 6.680 -22.100 -21.442 1.00 86.00 161 ARG A N 1
ATOM 1232 C CA . ARG A 1 161 ? 7.031 -23.512 -21.253 1.00 86.00 161 ARG A CA 1
ATOM 1233 C C . ARG A 1 161 ? 5.762 -24.352 -21.126 1.00 86.00 161 ARG A C 1
ATOM 1235 O O . ARG A 1 161 ? 5.069 -24.306 -20.119 1.00 86.00 161 ARG A O 1
ATOM 1242 N N . GLY A 1 162 ? 5.496 -25.183 -22.130 1.00 69.44 162 GLY A N 1
ATOM 1243 C CA . GLY A 1 162 ? 4.419 -26.179 -22.070 1.00 69.44 162 GLY A CA 1
ATOM 1244 C C . GLY A 1 162 ? 3.048 -25.687 -22.538 1.00 69.44 162 GLY A C 1
ATOM 1245 O O . GLY A 1 162 ? 2.067 -26.407 -22.373 1.00 69.44 162 GLY A O 1
ATOM 1246 N N . THR A 1 163 ? 2.972 -24.510 -23.162 1.00 74.94 163 THR A N 1
ATOM 1247 C CA . THR A 1 163 ? 1.755 -24.018 -23.824 1.00 74.94 163 THR A CA 1
ATOM 1248 C C . THR A 1 163 ? 2.049 -23.592 -25.270 1.00 74.94 163 THR A C 1
ATOM 1250 O O . THR A 1 163 ? 3.192 -23.628 -25.722 1.00 74.94 163 THR A O 1
ATOM 1253 N N . MET A 1 164 ? 1.012 -23.205 -26.019 1.00 85.50 164 MET A N 1
ATOM 1254 C CA . MET A 1 164 ? 1.149 -22.631 -27.369 1.00 85.50 164 MET A CA 1
ATOM 1255 C C . MET A 1 164 ? 1.550 -21.143 -27.358 1.00 85.50 164 MET A C 1
ATOM 1257 O O . MET A 1 164 ? 1.739 -20.563 -28.429 1.00 85.50 164 MET A O 1
ATOM 1261 N N . PHE A 1 165 ? 1.653 -20.522 -26.178 1.00 92.50 165 PHE A N 1
ATOM 1262 C CA . PHE A 1 165 ? 2.038 -19.124 -26.017 1.00 92.50 165 PHE A CA 1
ATOM 1263 C C . PHE A 1 165 ? 3.542 -18.931 -26.254 1.00 92.50 165 PHE A C 1
ATOM 1265 O O . PHE A 1 165 ? 4.368 -19.714 -25.785 1.00 92.50 165 PHE A O 1
ATOM 1272 N N . ARG A 1 166 ? 3.900 -17.866 -26.975 1.00 93.31 166 ARG A N 1
ATOM 1273 C CA . ARG A 1 166 ? 5.285 -17.456 -27.235 1.00 93.31 166 ARG A CA 1
ATOM 1274 C C . ARG A 1 166 ? 5.569 -16.120 -26.563 1.00 93.31 166 ARG A C 1
ATOM 1276 O O . ARG A 1 166 ? 5.151 -15.072 -27.045 1.00 93.31 166 ARG A O 1
ATOM 1283 N N . GLY A 1 167 ? 6.286 -16.164 -25.456 1.00 94.06 167 GLY A N 1
ATOM 1284 C CA . GLY A 1 167 ? 6.694 -14.985 -24.714 1.00 94.06 167 GLY A CA 1
ATOM 1285 C C . GLY A 1 167 ? 8.161 -14.625 -24.936 1.00 94.06 167 GLY A C 1
ATOM 1286 O O . GLY A 1 167 ? 8.990 -15.516 -25.114 1.00 94.06 167 GLY A O 1
ATOM 1287 N N . LEU A 1 168 ? 8.474 -13.331 -24.892 1.00 95.06 168 LEU A N 1
ATOM 1288 C CA . LEU A 1 168 ? 9.845 -12.816 -24.849 1.00 95.06 168 LEU A CA 1
ATOM 1289 C C . LEU A 1 168 ? 9.959 -11.736 -23.766 1.00 95.06 168 LEU A C 1
ATOM 1291 O O . LEU A 1 168 ? 9.241 -10.737 -23.822 1.00 95.06 168 LEU A O 1
ATOM 1295 N N . ALA A 1 169 ? 10.845 -11.937 -22.792 1.00 96.88 169 ALA A N 1
ATOM 1296 C CA . ALA A 1 169 ? 11.153 -10.962 -21.749 1.00 96.88 169 ALA A CA 1
ATOM 1297 C C . ALA A 1 169 ? 12.420 -10.168 -22.108 1.00 96.88 169 ALA A C 1
ATOM 1299 O O . ALA A 1 169 ? 13.487 -10.749 -22.304 1.00 96.88 169 ALA A O 1
ATOM 1300 N N . LEU A 1 170 ? 12.318 -8.844 -22.179 1.00 96.69 170 LEU A N 1
ATOM 1301 C CA . LEU A 1 170 ? 13.413 -7.942 -22.530 1.00 96.69 170 LEU A CA 1
ATOM 1302 C C . LEU A 1 170 ? 13.784 -7.065 -21.333 1.00 96.69 170 LEU A C 1
ATOM 1304 O O . LEU A 1 170 ? 12.939 -6.355 -20.791 1.00 96.69 170 LEU A O 1
ATOM 1308 N N . GLY A 1 171 ? 15.054 -7.102 -20.943 1.00 96.56 171 GLY A N 1
ATOM 1309 C CA . GLY A 1 171 ? 15.609 -6.240 -19.906 1.00 96.56 171 GLY A CA 1
ATOM 1310 C C . GLY A 1 171 ? 16.130 -4.951 -20.526 1.00 96.56 171 GLY A C 1
ATOM 1311 O O . GLY A 1 171 ? 17.034 -4.998 -21.360 1.00 96.56 171 GLY A O 1
ATOM 1312 N N . VAL A 1 172 ? 15.592 -3.803 -20.132 1.00 96.00 172 VAL A N 1
ATOM 1313 C CA . VAL A 1 172 ? 16.114 -2.500 -20.548 1.00 96.00 172 VAL A CA 1
ATOM 1314 C C . VAL A 1 172 ? 17.159 -2.070 -19.526 1.00 96.00 172 VAL A C 1
ATOM 1316 O O . VAL A 1 172 ? 16.842 -1.806 -18.372 1.00 96.00 172 VAL A O 1
ATOM 1319 N N . VAL A 1 173 ? 18.424 -2.055 -19.940 1.00 94.06 173 VAL A N 1
ATOM 1320 C CA . VAL A 1 173 ? 19.568 -1.809 -19.059 1.00 94.06 173 VAL A CA 1
ATOM 1321 C C . VAL A 1 173 ? 20.117 -0.393 -19.237 1.00 94.06 173 VAL A C 1
ATOM 1323 O O . VAL A 1 173 ? 20.395 0.053 -20.354 1.00 94.06 173 VAL A O 1
ATOM 1326 N N . GLY A 1 174 ? 20.301 0.298 -18.118 1.00 89.62 174 GLY A N 1
ATOM 1327 C CA . GLY A 1 174 ? 20.969 1.589 -17.973 1.00 89.62 174 GLY A CA 1
ATOM 1328 C C . GLY A 1 174 ? 21.931 1.583 -16.781 1.00 89.62 174 GLY A C 1
ATOM 1329 O O . GLY A 1 174 ? 22.196 0.536 -16.194 1.00 89.62 174 GLY A O 1
ATOM 1330 N N . GLU A 1 175 ? 22.468 2.751 -16.419 1.00 85.44 175 GLU A N 1
ATOM 1331 C CA . GLU A 1 175 ? 23.434 2.874 -15.309 1.00 85.44 175 GLU A CA 1
ATOM 1332 C C . GLU A 1 175 ? 22.841 2.492 -13.943 1.00 85.44 175 GLU A C 1
ATOM 1334 O O . GLU A 1 175 ? 23.559 1.983 -13.087 1.00 85.44 175 GLU A O 1
ATOM 1339 N N . GLU A 1 176 ? 21.535 2.701 -13.753 1.00 83.25 176 GLU A N 1
ATOM 1340 C CA . GLU A 1 176 ? 20.824 2.423 -12.497 1.00 83.25 176 GLU A CA 1
ATOM 1341 C C . GLU A 1 176 ? 20.114 1.060 -12.487 1.00 83.25 176 GLU A C 1
ATOM 1343 O O . GLU A 1 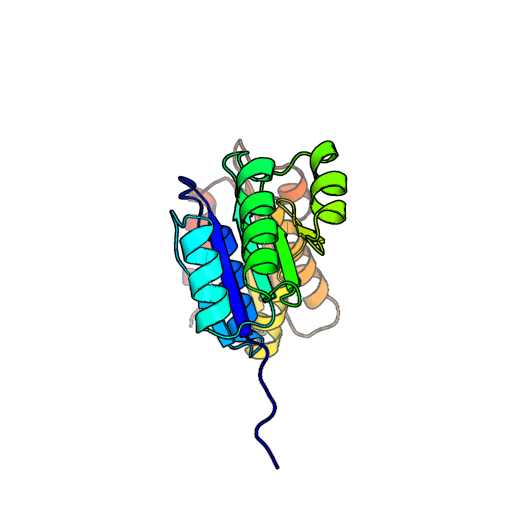176 ? 19.460 0.712 -11.504 1.00 83.25 176 GLU A O 1
ATOM 1348 N N . THR A 1 177 ? 20.230 0.275 -13.564 1.00 86.44 177 THR A N 1
ATOM 1349 C CA . THR A 1 177 ? 19.514 -0.999 -13.676 1.00 86.44 177 THR A CA 1
ATOM 1350 C C . THR A 1 177 ? 20.139 -2.058 -12.763 1.00 86.44 177 THR A C 1
ATOM 1352 O O . THR A 1 177 ? 21.335 -2.347 -12.889 1.00 86.44 177 THR A O 1
ATOM 1355 N N . PRO A 1 178 ? 19.348 -2.688 -11.877 1.00 87.12 178 PRO A N 1
ATOM 1356 C CA . PRO A 1 178 ? 19.820 -3.779 -11.031 1.00 87.12 178 PRO A CA 1
ATOM 1357 C C . PRO A 1 178 ? 20.339 -4.968 -11.868 1.00 87.12 178 PRO A C 1
ATOM 1359 O O . PRO A 1 178 ? 19.693 -5.336 -12.857 1.00 87.12 178 PRO A O 1
ATOM 1362 N N . PRO A 1 179 ? 21.473 -5.603 -11.503 1.00 90.69 179 PRO A N 1
ATOM 1363 C CA . PRO A 1 179 ? 22.027 -6.748 -12.237 1.00 90.69 179 PRO A CA 1
ATOM 1364 C C . PRO A 1 179 ? 21.035 -7.901 -12.437 1.00 90.69 179 PRO A C 1
ATOM 1366 O O . PRO A 1 179 ? 21.057 -8.572 -13.468 1.00 90.69 179 PRO A O 1
ATOM 1369 N N . GLU A 1 180 ? 20.125 -8.093 -11.485 1.00 91.81 180 GLU A N 1
ATOM 1370 C CA . GLU A 1 180 ? 19.109 -9.143 -11.479 1.00 91.81 180 GLU A CA 1
ATOM 1371 C C . GLU A 1 180 ? 18.174 -9.059 -12.696 1.00 91.81 180 GLU A C 1
ATOM 1373 O O . GLU A 1 180 ? 17.711 -10.084 -13.200 1.00 91.81 180 GLU A O 1
ATOM 1378 N N . VAL A 1 181 ? 17.934 -7.851 -13.219 1.00 92.19 181 VAL A N 1
ATOM 1379 C CA . VAL A 1 181 ? 17.155 -7.630 -14.450 1.00 92.19 181 VAL A CA 1
ATOM 1380 C C . VAL A 1 181 ? 17.865 -8.275 -15.636 1.00 92.19 181 VAL A C 1
ATOM 1382 O O . VAL A 1 181 ? 17.248 -9.003 -16.416 1.00 92.19 181 VAL A O 1
ATOM 1385 N N . ALA A 1 182 ? 19.178 -8.057 -15.746 1.00 92.06 182 ALA A N 1
ATOM 1386 C CA . ALA A 1 182 ? 19.980 -8.596 -16.835 1.00 92.06 182 ALA A CA 1
ATOM 1387 C C . ALA A 1 182 ? 20.124 -10.123 -16.758 1.00 92.06 182 ALA A C 1
ATOM 1389 O O . ALA A 1 182 ? 20.161 -10.795 -17.787 1.00 92.06 182 ALA A O 1
ATOM 1390 N N . GLU A 1 183 ? 20.174 -10.673 -15.544 1.00 92.50 183 GLU A N 1
ATOM 1391 C CA . GLU A 1 183 ? 20.227 -12.118 -15.307 1.00 92.50 183 GLU A CA 1
ATOM 1392 C C . GLU A 1 183 ? 18.903 -12.820 -15.629 1.00 92.50 183 GLU A C 1
ATOM 1394 O O . GLU A 1 183 ? 18.896 -13.991 -16.027 1.00 92.50 183 GLU A O 1
ATOM 1399 N N . ARG A 1 184 ? 17.770 -12.131 -15.438 1.00 93.62 184 ARG A N 1
ATOM 1400 C CA . ARG A 1 184 ? 16.449 -12.744 -15.587 1.00 93.62 184 ARG A CA 1
ATOM 1401 C C . ARG A 1 184 ? 15.812 -12.531 -16.953 1.00 93.62 184 ARG A C 1
ATOM 1403 O O . ARG A 1 184 ? 15.036 -13.400 -17.347 1.00 93.62 184 ARG A O 1
ATOM 1410 N N . ALA A 1 185 ? 16.139 -11.466 -17.678 1.00 94.94 185 ALA A N 1
ATOM 1411 C CA . ALA A 1 185 ? 15.639 -11.230 -19.032 1.00 94.94 185 ALA A CA 1
ATOM 1412 C C . ALA A 1 185 ? 16.123 -12.289 -20.046 1.00 94.94 185 ALA A C 1
ATOM 1414 O O . ALA A 1 185 ? 17.122 -12.973 -19.831 1.00 94.94 185 ALA A O 1
ATOM 1415 N N . ASP A 1 186 ? 15.402 -12.449 -21.158 1.00 95.31 186 ASP A N 1
ATOM 1416 C CA . ASP A 1 186 ? 15.816 -13.317 -22.270 1.00 95.31 186 ASP A CA 1
ATOM 1417 C C . ASP A 1 186 ? 16.789 -12.595 -23.221 1.00 95.31 186 ASP A C 1
ATOM 1419 O O . ASP A 1 186 ? 17.703 -13.218 -23.760 1.00 95.31 186 ASP A O 1
ATOM 1423 N N . LEU A 1 187 ? 16.607 -11.284 -23.419 1.00 95.38 187 LEU A N 1
ATOM 1424 C CA . LEU A 1 187 ? 17.511 -10.398 -24.163 1.00 95.38 187 LEU A CA 1
ATOM 1425 C C . LEU A 1 187 ? 17.599 -9.033 -23.474 1.00 95.38 187 LEU A C 1
ATOM 1427 O O . LEU A 1 187 ? 16.720 -8.667 -22.695 1.00 95.38 187 LEU A O 1
ATOM 1431 N N . LEU A 1 188 ? 18.646 -8.270 -23.794 1.00 96.50 188 LEU A N 1
ATOM 1432 C CA . LEU A 1 188 ? 18.899 -6.954 -23.209 1.00 96.50 188 LEU A CA 1
ATOM 1433 C C . LEU A 1 188 ? 18.856 -5.861 -24.271 1.00 96.50 188 LEU A C 1
ATOM 1435 O O . LEU A 1 188 ? 19.383 -6.051 -25.365 1.00 96.50 188 LEU A O 1
ATOM 1439 N N . LEU A 1 189 ? 18.282 -4.718 -23.904 1.00 96.44 189 LEU A N 1
ATOM 1440 C CA . LEU A 1 189 ? 18.268 -3.484 -24.683 1.00 96.44 189 LEU A CA 1
ATOM 1441 C C . LEU A 1 189 ? 18.960 -2.385 -23.876 1.00 96.44 189 LEU A C 1
ATOM 1443 O O . LEU A 1 189 ? 18.613 -2.146 -22.722 1.00 96.44 189 LEU A O 1
ATOM 1447 N N . ARG A 1 190 ? 19.957 -1.718 -24.452 1.00 94.31 190 ARG A N 1
ATOM 1448 C CA . ARG A 1 190 ? 20.747 -0.679 -23.779 1.00 94.31 190 ARG A CA 1
ATOM 1449 C C . ARG A 1 190 ? 20.097 0.687 -23.958 1.00 94.31 190 ARG A C 1
ATOM 1451 O O . ARG A 1 190 ? 20.321 1.382 -24.949 1.00 94.31 190 ARG A O 1
ATOM 1458 N N . GLY A 1 191 ? 19.320 1.080 -22.955 1.00 89.94 191 GLY A N 1
ATOM 1459 C CA . GLY A 1 191 ? 18.623 2.359 -22.922 1.00 89.94 191 GLY A CA 1
ATOM 1460 C C . GLY A 1 191 ? 17.549 2.516 -24.002 1.00 89.94 191 GLY A C 1
ATOM 1461 O O . GLY A 1 191 ? 17.191 1.588 -24.726 1.00 89.94 191 GLY A O 1
ATOM 1462 N N . VAL A 1 192 ? 17.020 3.735 -24.097 1.00 89.75 192 VAL A N 1
ATOM 1463 C CA . VAL A 1 192 ? 15.831 4.049 -24.906 1.00 89.75 192 VAL A CA 1
ATOM 1464 C C . VAL A 1 192 ? 16.078 3.880 -26.406 1.00 89.75 192 VAL A C 1
ATOM 1466 O O . VAL A 1 192 ? 15.207 3.381 -27.108 1.00 89.75 192 VAL A O 1
ATOM 1469 N N . SER A 1 193 ? 17.269 4.220 -26.903 1.00 93.12 193 SER A N 1
ATOM 1470 C CA . SER A 1 193 ? 17.570 4.142 -28.338 1.00 93.12 193 SER A CA 1
ATOM 1471 C C . SER A 1 193 ? 17.466 2.717 -28.894 1.00 93.12 193 SER A C 1
ATOM 1473 O O . SER A 1 193 ? 16.998 2.523 -30.014 1.00 93.12 193 SER A O 1
ATOM 1475 N N . GLU A 1 194 ? 17.874 1.703 -28.122 1.00 95.94 194 GLU A N 1
ATOM 1476 C CA . GLU A 1 194 ? 17.726 0.303 -28.541 1.00 95.94 194 GLU A CA 1
ATOM 1477 C C . GLU A 1 194 ? 16.276 -0.185 -28.428 1.00 95.94 194 GLU A C 1
ATOM 1479 O O . GLU A 1 194 ? 15.846 -1.002 -29.241 1.00 95.94 194 GLU A O 1
ATOM 1484 N N . VAL A 1 195 ? 15.496 0.354 -27.485 1.00 94.06 195 VAL A N 1
ATOM 1485 C CA . VAL A 1 195 ? 14.046 0.111 -27.414 1.00 94.06 195 VAL A CA 1
ATOM 1486 C C . VAL A 1 195 ? 13.349 0.660 -28.655 1.00 94.06 195 VAL A C 1
ATOM 1488 O O . VAL A 1 195 ? 12.578 -0.059 -29.287 1.00 94.06 195 VAL A O 1
ATOM 1491 N N . GLU A 1 196 ? 13.651 1.896 -29.054 1.00 94.12 196 GLU A N 1
ATOM 1492 C CA . GLU A 1 196 ? 13.096 2.506 -30.269 1.00 94.12 196 GLU A CA 1
ATOM 1493 C C . GLU A 1 196 ? 13.453 1.699 -31.521 1.00 94.12 196 GLU A C 1
ATOM 1495 O O . GLU A 1 196 ? 12.582 1.402 -32.342 1.00 94.12 196 GLU A O 1
ATOM 1500 N N . ALA A 1 197 ? 14.718 1.289 -31.647 1.00 93.62 197 ALA A N 1
ATOM 1501 C CA . ALA A 1 197 ? 15.172 0.456 -32.755 1.00 93.62 197 ALA A CA 1
ATOM 1502 C C . ALA A 1 197 ? 14.451 -0.901 -32.792 1.00 93.62 197 ALA A C 1
ATOM 1504 O O . ALA A 1 197 ? 14.018 -1.340 -33.857 1.00 93.62 197 ALA A O 1
ATOM 1505 N N . PHE A 1 198 ? 14.279 -1.549 -31.637 1.00 93.69 198 PHE A N 1
ATOM 1506 C CA . PHE A 1 198 ? 13.569 -2.822 -31.533 1.00 93.69 198 PHE A CA 1
ATOM 1507 C C . PHE A 1 198 ? 12.088 -2.697 -31.915 1.00 93.69 198 PHE A C 1
ATOM 1509 O O . PHE A 1 198 ? 11.576 -3.525 -32.667 1.00 93.69 198 PHE A O 1
ATOM 1516 N N . LEU A 1 199 ? 11.402 -1.656 -31.437 1.00 90.88 199 LEU A N 1
ATOM 1517 C CA . LEU A 1 199 ? 9.997 -1.409 -31.774 1.00 90.88 199 LEU A CA 1
ATOM 1518 C C . LEU A 1 199 ? 9.814 -1.090 -33.261 1.00 90.88 199 LEU A C 1
ATOM 1520 O O . LEU A 1 199 ? 8.882 -1.597 -33.878 1.00 90.88 199 LEU A O 1
ATOM 1524 N N . SER A 1 200 ? 10.730 -0.312 -33.842 1.00 92.19 200 SER A N 1
ATOM 1525 C CA . SER A 1 200 ? 10.715 0.006 -35.277 1.00 92.19 200 SER A CA 1
ATOM 1526 C C . SER A 1 200 ? 10.922 -1.255 -36.117 1.00 92.19 200 SER A C 1
ATOM 1528 O O . SER A 1 200 ? 10.187 -1.512 -37.064 1.00 92.19 200 SER A O 1
ATOM 1530 N N . TRP A 1 201 ? 11.871 -2.104 -35.715 1.00 91.69 201 TRP A N 1
ATOM 1531 C CA . TRP A 1 201 ? 12.098 -3.396 -36.355 1.00 91.69 201 TRP A CA 1
ATOM 1532 C C . TRP A 1 201 ? 10.878 -4.326 -36.260 1.00 91.69 201 TRP A C 1
ATOM 1534 O O . TRP A 1 201 ? 10.565 -5.021 -37.229 1.00 91.69 201 TRP A O 1
ATOM 1544 N N . LEU A 1 202 ? 10.176 -4.349 -35.121 1.00 88.12 202 LEU A N 1
ATOM 1545 C CA . LEU A 1 202 ? 8.946 -5.132 -34.972 1.00 88.12 202 LEU A CA 1
ATOM 1546 C C . LEU A 1 202 ? 7.848 -4.666 -35.933 1.00 88.12 202 LEU A C 1
ATOM 1548 O O . LEU A 1 202 ? 7.210 -5.517 -36.552 1.00 88.12 202 LEU A O 1
ATOM 1552 N N . ASP A 1 203 ? 7.653 -3.353 -36.065 1.00 86.50 203 ASP A N 1
ATOM 1553 C CA . ASP A 1 203 ? 6.661 -2.754 -36.970 1.00 86.50 203 ASP A CA 1
ATOM 1554 C C . ASP A 1 203 ? 6.953 -3.101 -38.440 1.00 86.50 203 ASP A C 1
ATOM 1556 O O . ASP A 1 203 ? 6.061 -3.486 -39.192 1.00 86.50 203 ASP A O 1
ATOM 1560 N N . GLU A 1 204 ? 8.227 -3.078 -38.838 1.00 88.88 204 GLU A N 1
ATOM 1561 C CA . GLU A 1 204 ? 8.651 -3.453 -40.193 1.00 88.88 204 GLU A CA 1
ATOM 1562 C C . GLU A 1 204 ? 8.546 -4.964 -40.469 1.00 88.88 204 GLU A C 1
ATOM 1564 O O . GLU A 1 204 ? 8.311 -5.383 -41.606 1.00 88.88 204 GLU A O 1
ATOM 1569 N N . THR A 1 205 ? 8.749 -5.800 -39.446 1.00 82.25 205 THR A N 1
ATOM 1570 C CA . THR A 1 205 ? 8.866 -7.261 -39.600 1.00 82.25 205 THR A CA 1
ATOM 1571 C C . THR A 1 205 ? 7.526 -7.985 -39.477 1.00 82.25 205 THR A C 1
ATOM 1573 O O . THR A 1 205 ? 7.360 -9.069 -40.045 1.00 82.25 205 THR A O 1
ATOM 1576 N N . ILE A 1 206 ? 6.567 -7.425 -38.738 1.00 70.75 206 ILE A N 1
ATOM 1577 C CA . ILE A 1 206 ? 5.249 -8.024 -38.514 1.00 70.75 206 ILE A CA 1
ATOM 1578 C C . ILE A 1 206 ? 4.211 -7.242 -39.329 1.00 70.75 206 ILE A C 1
ATOM 1580 O O . ILE A 1 206 ? 3.651 -6.273 -38.823 1.00 70.75 206 ILE A O 1
ATOM 1584 N N . PRO A 1 207 ? 3.906 -7.648 -40.577 1.00 58.06 207 PRO A N 1
ATOM 1585 C CA . PRO A 1 207 ? 2.773 -7.075 -41.287 1.00 58.06 207 PRO A CA 1
ATOM 1586 C C . PRO A 1 207 ? 1.484 -7.426 -40.531 1.00 58.06 207 PRO A C 1
ATOM 1588 O O . PRO A 1 207 ? 1.227 -8.605 -40.263 1.00 58.06 207 PRO A O 1
ATOM 1591 N N . LEU A 1 208 ? 0.719 -6.394 -40.162 1.00 55.16 208 LEU A N 1
ATOM 1592 C CA . LEU A 1 208 ? -0.624 -6.508 -39.577 1.00 55.16 208 LEU A CA 1
ATOM 1593 C C . LEU A 1 208 ? -1.570 -7.344 -40.452 1.00 55.16 208 LEU A C 1
ATOM 1595 O O . LEU A 1 208 ? -1.531 -7.188 -41.696 1.00 55.16 208 LEU A O 1
#

Foldseek 3Di:
DPPDDAAEEEQEEEAPDQPCPVSVVVQVVCVVVPHHYHYPHYHDALVRQLVCCVVVVHQEYEYEDAPACCLPRLLSNCVVCVVVVNNNRAYAYEYDYDPVCQVVSVVSRHVYYYYPPRDDVDALLVVLLCCCVVVVAQEDEAEDQEPSCLSNLVSQVVCCPPDSHHYAYEHEDDPPGDVSSVVSGPYYADPDVSVVVVVVVCPVVDDD

Organism: NCBI:txid412755

Nearest PDB structures (foldseek):
  4r3u-assembly1_C  TM=8.827E-01  e=6.118E-15  Aquincola tertiaricarbonis
  2req-assembly2_C  TM=9.705E-01  e=1.261E-12  Propionibacterium freudenreichii subsp. shermanii
  2yxb-assembly1_A  TM=8.149E-01  e=2.632E-14  Aeropyrum pernix K1
  5req-assembly1_A  TM=8.600E-01  e=2.333E-11  Propionibacterium freudenreichii subsp. shermanii
  8dpb-assembly1_D  TM=9.170E-01  e=6.438E-11  Methylorubrum extorquens AM1

Radius of gyration: 22.31 Å; Cα contacts (8 Å, |Δi|>4): 340; chains: 1; bounding box: 57×43×65 Å

pLDDT: mean 89.84, std 9.61, range [42.5, 98.44]

Solvent-accessible surface area (backbone atoms only — not comparable to full-atom values): 11517 Å² total; per-residue (Å²): 131,80,81,78,83,64,60,27,36,33,35,39,24,45,45,94,35,75,82,49,67,66,59,52,52,51,47,48,51,44,39,77,72,63,35,45,64,47,72,72,56,59,58,33,50,47,68,56,53,44,50,49,41,60,77,65,66,31,55,29,41,39,40,36,35,71,74,66,53,46,76,60,50,51,51,48,33,53,51,53,25,42,75,72,72,48,62,81,45,42,33,34,39,31,33,61,70,62,76,87,50,50,63,60,46,39,74,72,59,34,76,46,76,44,49,82,85,59,82,58,105,67,48,58,15,58,52,52,49,49,51,37,63,74,66,64,48,54,62,50,77,48,77,37,46,43,75,70,36,48,52,28,30,50,38,37,55,50,51,37,57,92,52,86,32,48,49,46,29,34,14,41,40,55,96,86,35,54,68,66,29,68,74,59,28,77,46,79,29,68,40,67,70,41,48,52,52,51,52,52,50,48,60,74,71,52,81,127

Sequence (208 aa):
MSPEKRLRVLIAKLGLDGHDRGARIIARSYRDAGFEVVYTGVHQTPEQVVSAAIQEDVDLVGLSCLSGAHMYLFLEVVRQLREKGAGDITIIGGGIIPEDDIPKLKEAGIREIFLPGTPLEVSKGSVVRELIESYHLRTAVYMGDDVADIDAFDTIRTLSRGTMFRGLALGVVGEETPPEVAERADLLLRGVSEVEAFLSWLDETIPL

InterPro domains:
  IPR006158 Cobalamin (vitamin B12)-binding domain [PF02310] (8-109)
  IPR006158 Cobalamin (vitamin B12)-binding domain [PS51332] (6-138)
  IPR006159 Methylmalonyl-CoA mutase, C-terminal [TIGR00640] (5-131)
  IPR036412 HAD-like superfamily [SSF56784] (115-202)
  IPR036724 Cobalamin-binding domain superfamily [SSF52242] (4-133)